Protein AF-A0A2T7PTC5-F1 (afdb_monomer)

Secondary structure (DSSP, 8-state):
-HHHHHHHHHHHHHHHTSS-HHHHHHHHHHHHHHHH-TT--HHHHHHHHHHHS--SSHHHHHHHHHHHHHHHHHHHHHHHHHHHHHHHHHHHHHHHHHS-HHHHHHHHHHHHHHHH-TT--HHHHHHHHHHHH--SSHHHHHHHHHHHHHHHHHHHHHHHS---HHHHHHHHHHHHHHTT------SS--SSSTTS-----HHHHHHHHHHHHHHH-TT--HHHHHHHHHHHH--SSHHHHHHHHHHHHHHHHHHHH-----S-------

Sequence (270 aa):
MKCLIVFAIICAVALAQREGGLERFIGEEVRAIIRANPSITLADCTAKCDAVFALDVPRDEEVTDRDCARECRIIHLTVAMKCLIVFAVVCVVALAQREGGLERFIGEEVRAIIRANPSITLADCTAKCDAVFALDVPRDEEITDRDCARECRILVFLLHTDVSPGTKLMLSAIFMSAKVLPATCRTCNLYTLNAAFSEVPKTRLVRDQVHALLQATPTLSVADCTAKCDAVFALDVPREEELTDQDCARECQRQIHGEPTGPPRASHGP

pLDDT: mean 72.04, std 18.35, range [30.45, 95.19]

Foldseek 3Di:
DVVVVVVVVVVVVVVVPPDDPPLVVLLVVLVVVCVVPVPADLVRSLVVSLVVVVDPDPVVSVVSSVSSSVSSVVVVVVVVVVVVVVVVVVVVVVVVVPPDPPLVVLLVVLVVVCVVPVPDDLVRSLVVSLVVPVDPDVVVSVVSSVSSSVSSLVVNCLSPDPQDPVVSVVVVVVVVVVVPDDDDDPPDDDDPPPPDDPDPDPLVVLLVQLVVVCVRPVPDDLVRQLVVSLSVVVDPDVVVSVVSSVSSSVNSCCVNVNDDPDDDDPDPDD

Organism: Pomacea canaliculata (NCBI:txid400727)

Mean predicted aligned error: 19.78 Å

Radius of gyration: 34.48 Å; Cα contacts (8 Å, |Δi|>4): 143; chains: 1; bounding box: 66×82×98 Å

Structure (mmCIF, N/CA/C/O backbone):
data_AF-A0A2T7PTC5-F1
#
_entry.id   AF-A0A2T7PTC5-F1
#
loop_
_atom_site.group_PDB
_atom_site.id
_atom_site.type_symbol
_atom_site.label_atom_id
_atom_site.label_alt_id
_atom_site.label_comp_id
_atom_site.label_asym_id
_atom_site.label_entity_id
_atom_site.label_seq_id
_atom_site.pdbx_PDB_ins_code
_atom_site.Cartn_x
_atom_site.Cartn_y
_atom_site.Cartn_z
_atom_site.occupancy
_atom_site.B_iso_or_equiv
_atom_site.auth_seq_id
_atom_site.auth_comp_id
_atom_site.auth_asym_id
_atom_site.auth_atom_id
_atom_site.pdbx_PDB_model_num
ATOM 1 N N . MET A 1 1 ? 16.544 45.825 -22.215 1.00 52.81 1 MET A N 1
ATOM 2 C CA . MET A 1 1 ? 15.813 44.534 -22.168 1.00 52.81 1 MET A CA 1
ATOM 3 C C . MET A 1 1 ? 15.687 43.850 -23.532 1.00 52.81 1 MET A C 1
ATOM 5 O O . MET A 1 1 ? 16.044 42.687 -23.616 1.00 52.81 1 MET A O 1
ATOM 9 N N . LYS A 1 2 ? 15.278 44.532 -24.615 1.00 49.25 2 LYS A N 1
ATOM 10 C CA . LYS A 1 2 ? 15.110 43.901 -25.946 1.00 49.25 2 LYS A CA 1
ATOM 11 C C . LYS A 1 2 ? 16.403 43.297 -26.535 1.00 49.25 2 LYS A C 1
ATOM 13 O O . LYS A 1 2 ? 16.354 42.213 -27.099 1.00 49.25 2 LYS A O 1
ATOM 18 N N . CYS A 1 3 ? 17.563 43.923 -26.316 1.00 59.88 3 CYS A N 1
ATOM 19 C CA . CYS A 1 3 ? 18.847 43.398 -26.806 1.00 59.88 3 CYS A CA 1
ATOM 20 C C . CYS A 1 3 ? 19.309 42.112 -26.093 1.00 59.88 3 CYS A C 1
ATOM 22 O O . CYS A 1 3 ? 19.969 41.286 -26.710 1.00 59.88 3 CYS A O 1
ATOM 24 N N . LEU A 1 4 ? 18.928 41.908 -24.824 1.00 61.62 4 LEU A N 1
ATOM 25 C CA . LEU A 1 4 ? 19.267 40.684 -24.081 1.00 61.62 4 LEU A CA 1
ATOM 26 C C . LEU A 1 4 ? 18.460 39.480 -24.573 1.00 61.62 4 LEU A C 1
ATOM 28 O O . LEU A 1 4 ? 18.987 38.377 -24.632 1.00 61.62 4 LEU A O 1
ATOM 32 N N . ILE A 1 5 ? 17.210 39.705 -24.985 1.00 66.94 5 ILE A N 1
ATOM 33 C CA . ILE A 1 5 ? 16.355 38.656 -25.552 1.00 66.94 5 ILE A CA 1
ATOM 34 C C . ILE A 1 5 ? 16.910 38.200 -26.906 1.00 66.94 5 ILE A C 1
ATOM 36 O O . ILE A 1 5 ? 17.016 37.005 -27.153 1.00 66.94 5 ILE A O 1
ATOM 40 N N . VAL A 1 6 ? 17.337 39.137 -27.757 1.00 76.00 6 VAL A N 1
ATOM 41 C CA . VAL A 1 6 ? 17.934 38.802 -29.060 1.00 76.00 6 VAL A CA 1
ATOM 42 C C . VAL A 1 6 ? 19.256 38.048 -28.888 1.00 76.00 6 VAL A C 1
ATOM 44 O O . VAL A 1 6 ? 19.474 37.050 -29.566 1.00 76.00 6 VAL A O 1
ATOM 47 N N . PHE A 1 7 ? 20.105 38.456 -27.939 1.00 72.31 7 PHE A N 1
ATOM 48 C CA . PHE A 1 7 ? 21.361 37.755 -27.661 1.00 72.31 7 PHE A CA 1
ATOM 49 C C . PHE A 1 7 ? 21.126 36.344 -27.097 1.00 72.31 7 PHE A C 1
ATOM 51 O O . PHE A 1 7 ? 21.764 35.398 -27.543 1.00 72.31 7 PHE A O 1
ATOM 58 N N . ALA A 1 8 ? 20.152 36.169 -26.196 1.00 65.38 8 ALA A N 1
ATOM 59 C CA . ALA A 1 8 ? 19.775 34.856 -25.671 1.00 65.38 8 ALA A CA 1
ATOM 60 C C . ALA A 1 8 ? 19.231 33.918 -26.764 1.00 65.38 8 ALA A C 1
ATOM 62 O O . ALA A 1 8 ? 19.570 32.737 -26.772 1.00 65.38 8 ALA A O 1
ATOM 63 N N . ILE A 1 9 ? 18.445 34.437 -27.715 1.00 71.12 9 ILE A N 1
ATOM 64 C CA . ILE A 1 9 ? 17.933 33.659 -28.854 1.00 71.12 9 ILE A CA 1
ATOM 65 C C . ILE A 1 9 ? 19.072 33.272 -29.80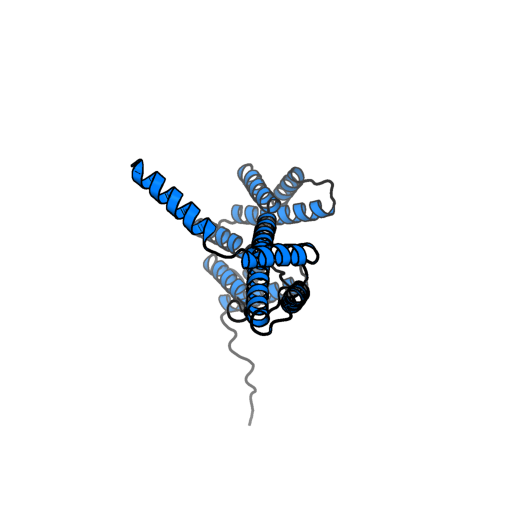5 1.00 71.12 9 ILE A C 1
ATOM 67 O O . ILE A 1 9 ? 19.149 32.119 -30.217 1.00 71.12 9 ILE A O 1
ATOM 71 N N . ILE A 1 10 ? 19.990 34.192 -30.118 1.00 71.25 10 ILE A N 1
ATOM 72 C CA . ILE A 1 10 ? 21.146 33.898 -30.980 1.00 71.25 10 ILE A CA 1
ATOM 73 C C . ILE A 1 10 ? 22.076 32.879 -30.310 1.00 71.25 10 ILE A C 1
ATOM 75 O O . ILE A 1 10 ? 22.518 31.945 -30.973 1.00 71.25 10 ILE A O 1
ATOM 79 N N . CYS A 1 11 ? 22.321 32.990 -29.001 1.00 63.16 11 CYS A N 1
ATOM 80 C CA . CYS A 1 11 ? 23.074 31.988 -28.248 1.00 63.16 11 CYS A CA 1
ATOM 81 C C . CYS A 1 11 ? 22.356 30.632 -28.214 1.00 63.16 11 CYS A C 1
ATOM 83 O O . CYS A 1 11 ? 23.011 29.614 -28.405 1.00 63.16 11 CYS A O 1
ATOM 85 N N . ALA A 1 12 ? 21.032 30.594 -28.038 1.00 59.75 12 ALA A N 1
ATOM 86 C CA . ALA A 1 12 ? 20.261 29.349 -28.058 1.00 59.75 12 ALA A CA 1
ATOM 87 C C . ALA A 1 12 ? 20.287 28.668 -29.438 1.00 59.75 12 ALA A C 1
ATOM 89 O O . ALA A 1 12 ? 20.457 27.455 -29.517 1.00 59.75 12 ALA A O 1
ATOM 90 N N . VAL A 1 13 ? 20.181 29.438 -30.526 1.00 58.31 13 VAL A N 1
ATOM 91 C CA . VAL A 1 13 ? 20.258 28.915 -31.901 1.00 58.31 13 VAL A CA 1
ATOM 92 C C . VAL A 1 13 ? 21.685 28.480 -32.250 1.00 58.31 13 VAL A C 1
ATOM 94 O O . VAL A 1 13 ? 21.866 27.418 -32.835 1.00 58.31 13 VAL A O 1
ATOM 97 N N . ALA A 1 14 ? 22.707 29.236 -31.843 1.00 57.69 14 ALA A N 1
ATOM 98 C CA . ALA A 1 14 ? 24.107 28.866 -32.057 1.00 57.69 14 ALA A CA 1
ATOM 99 C C . ALA A 1 14 ? 24.520 27.625 -31.245 1.00 57.69 14 ALA A C 1
ATOM 101 O O . ALA A 1 14 ? 25.296 26.811 -31.739 1.00 57.69 14 ALA A O 1
ATOM 102 N N . LEU A 1 15 ? 23.977 27.444 -30.035 1.00 53.66 15 LEU A N 1
ATOM 103 C CA . LEU A 1 15 ? 24.161 26.228 -29.236 1.00 53.66 15 LEU A CA 1
ATOM 104 C C . LEU A 1 15 ? 23.387 25.037 -29.821 1.00 53.66 15 LEU A C 1
ATOM 106 O O . LEU A 1 15 ? 23.897 23.924 -29.803 1.00 53.66 15 LEU A O 1
ATOM 110 N N . ALA A 1 16 ? 22.211 25.264 -30.415 1.00 55.41 16 ALA A N 1
ATOM 111 C CA . ALA A 1 16 ? 21.440 24.217 -31.088 1.00 55.41 16 ALA A CA 1
ATOM 112 C C . ALA A 1 16 ? 22.056 23.743 -32.421 1.00 55.41 16 ALA A C 1
ATOM 114 O O . ALA A 1 16 ? 21.691 22.674 -32.903 1.00 55.41 16 ALA A O 1
ATOM 115 N N . GLN A 1 17 ? 22.964 24.519 -33.029 1.00 54.72 17 GLN A N 1
ATOM 116 C CA . GLN A 1 17 ? 23.610 24.173 -34.304 1.00 54.72 17 GLN A CA 1
ATOM 117 C C . GLN A 1 17 ? 25.041 23.634 -34.172 1.00 54.72 17 GLN A C 1
ATOM 119 O O . GLN A 1 17 ? 25.614 23.230 -35.183 1.00 54.72 17 GLN A O 1
ATOM 124 N N . ARG A 1 18 ? 25.643 23.634 -32.972 1.00 51.22 18 ARG A N 1
ATOM 125 C CA . ARG A 1 18 ? 27.080 23.344 -32.825 1.00 51.22 18 ARG A CA 1
ATOM 126 C C . ARG A 1 18 ? 27.441 21.901 -32.457 1.00 51.22 18 ARG A C 1
ATOM 128 O O . ARG A 1 18 ? 28.607 21.559 -32.608 1.00 51.22 18 ARG A O 1
ATOM 135 N N . GLU A 1 19 ? 26.517 21.033 -32.054 1.00 50.41 19 GLU A N 1
ATOM 136 C CA . GLU A 1 19 ? 26.895 19.677 -31.621 1.00 50.41 19 GLU A CA 1
ATOM 137 C C . GLU A 1 19 ? 25.954 18.585 -32.155 1.00 50.41 19 GLU A C 1
ATOM 139 O O . GLU A 1 19 ? 24.734 18.669 -32.032 1.00 50.41 19 GLU A O 1
ATOM 144 N N . GLY A 1 20 ? 26.558 17.549 -32.751 1.00 56.44 20 GLY A N 1
ATOM 145 C CA . GLY A 1 20 ? 26.046 16.182 -32.649 1.00 56.44 20 GLY A CA 1
ATOM 146 C C . GLY A 1 20 ? 24.987 15.732 -33.654 1.00 56.44 20 GLY A C 1
ATOM 147 O O . GLY A 1 20 ? 23.992 15.141 -33.247 1.00 56.44 20 GLY A O 1
ATOM 148 N N . GLY A 1 21 ? 25.194 15.924 -34.964 1.00 66.88 21 GLY A N 1
ATOM 149 C CA . GLY A 1 21 ? 24.367 15.228 -35.963 1.00 66.88 21 GLY A CA 1
ATOM 150 C C . GLY A 1 21 ? 24.362 13.714 -35.714 1.00 66.88 21 GLY A C 1
ATOM 151 O O . GLY A 1 21 ? 23.303 13.118 -35.551 1.00 66.88 21 GLY A O 1
ATOM 152 N N . LEU A 1 22 ? 25.553 13.123 -35.575 1.00 71.38 22 LEU A N 1
ATOM 153 C CA . LEU A 1 22 ? 25.727 11.687 -35.347 1.00 71.38 22 LEU A CA 1
ATOM 154 C C . LEU A 1 22 ? 25.220 11.229 -33.969 1.00 71.38 22 LEU A C 1
ATOM 156 O O . LEU A 1 22 ? 24.450 10.277 -33.908 1.00 71.38 22 LEU A O 1
ATOM 160 N N . GLU A 1 23 ? 25.558 11.937 -32.886 1.00 74.69 23 GLU A N 1
ATOM 161 C CA . GLU A 1 23 ? 25.088 11.603 -31.527 1.00 74.69 23 GLU A CA 1
ATOM 162 C C . GLU A 1 23 ? 23.555 11.564 -31.439 1.00 74.69 23 GLU A C 1
ATOM 164 O O . GLU A 1 23 ? 22.972 10.696 -30.788 1.00 74.69 23 GLU A O 1
ATOM 169 N N . ARG A 1 24 ? 22.871 12.478 -32.139 1.00 79.69 24 ARG A N 1
ATOM 170 C CA . ARG A 1 24 ? 21.410 12.503 -32.163 1.00 79.69 24 ARG A CA 1
ATOM 171 C C . ARG A 1 24 ? 20.820 11.318 -32.932 1.00 79.69 24 ARG A C 1
ATOM 173 O O . ARG A 1 24 ? 19.815 10.772 -32.475 1.00 79.69 24 ARG A O 1
ATOM 180 N N . PHE A 1 25 ? 21.433 10.910 -34.045 1.00 82.94 25 PHE A N 1
ATOM 181 C CA . PHE A 1 25 ? 21.022 9.709 -34.783 1.00 82.94 25 PHE A CA 1
ATOM 182 C C . PHE A 1 25 ? 21.245 8.438 -33.957 1.00 82.94 25 PHE A C 1
ATOM 184 O O . PHE A 1 25 ? 20.330 7.623 -33.858 1.00 82.94 25 PHE A O 1
ATOM 191 N N . ILE A 1 26 ? 22.395 8.318 -33.282 1.00 84.94 26 ILE A N 1
ATOM 192 C CA . ILE A 1 26 ? 22.682 7.212 -32.355 1.00 84.94 26 ILE A CA 1
ATOM 193 C C . ILE A 1 26 ? 21.626 7.176 -31.244 1.00 84.94 26 ILE A C 1
ATOM 195 O O . ILE A 1 26 ? 21.006 6.143 -31.001 1.00 84.94 26 ILE A O 1
ATOM 199 N N . GLY A 1 27 ? 21.330 8.315 -30.613 1.00 84.00 27 GLY A N 1
ATOM 200 C CA . GLY A 1 27 ? 20.316 8.389 -29.562 1.00 84.00 27 GLY A CA 1
ATOM 201 C C . GLY A 1 27 ? 18.891 8.065 -30.040 1.00 84.00 27 GLY A C 1
ATOM 202 O O . GLY A 1 27 ? 18.096 7.509 -29.281 1.00 84.00 27 GLY A O 1
ATOM 203 N N . GLU A 1 28 ? 18.516 8.413 -31.275 1.00 86.00 28 GLU A N 1
ATOM 204 C CA . GLU A 1 28 ? 17.217 8.039 -31.858 1.00 86.00 28 GLU A CA 1
ATOM 205 C C . GLU A 1 28 ? 17.132 6.533 -32.147 1.00 86.00 28 GLU A C 1
ATOM 207 O O . GLU A 1 28 ? 16.119 5.914 -31.800 1.00 86.00 28 GLU A O 1
ATOM 212 N N . GLU A 1 29 ? 18.207 5.934 -32.656 1.00 88.94 29 GLU A N 1
ATOM 213 C CA . GLU A 1 29 ? 18.276 4.500 -32.943 1.00 88.94 29 GLU A CA 1
ATOM 214 C C . GLU A 1 29 ? 18.287 3.654 -31.664 1.00 88.94 29 GLU A C 1
ATOM 216 O O . GLU A 1 29 ? 17.484 2.731 -31.515 1.00 88.94 29 GLU A O 1
ATOM 221 N N . VAL A 1 30 ? 19.093 4.025 -30.664 1.00 88.88 30 VAL A N 1
ATOM 222 C CA . VAL A 1 30 ? 19.099 3.355 -29.352 1.00 88.88 30 VAL A CA 1
ATOM 223 C C . VAL A 1 30 ? 17.708 3.404 -28.710 1.00 88.88 30 VAL A C 1
ATOM 225 O O . VAL A 1 30 ? 17.234 2.412 -28.148 1.00 88.88 30 VAL A O 1
ATOM 228 N N . ARG A 1 31 ? 16.988 4.529 -28.831 1.00 87.25 31 ARG A N 1
ATOM 229 C CA . ARG A 1 31 ? 15.594 4.611 -28.362 1.00 87.25 31 ARG A CA 1
ATOM 230 C C . ARG A 1 31 ? 14.670 3.671 -29.131 1.00 87.25 31 ARG A C 1
ATOM 232 O O . ARG A 1 31 ? 13.760 3.122 -28.512 1.00 87.25 31 ARG A O 1
ATOM 239 N N . ALA A 1 32 ? 14.855 3.494 -30.437 1.00 88.88 32 ALA A N 1
ATOM 240 C CA . ALA A 1 32 ? 14.073 2.547 -31.228 1.00 88.88 32 ALA A CA 1
ATOM 241 C C . ALA A 1 32 ? 14.350 1.094 -30.802 1.00 88.88 32 ALA A C 1
ATOM 243 O O . ALA A 1 32 ? 13.399 0.350 -30.551 1.00 88.88 32 ALA A O 1
ATOM 244 N N . ILE A 1 33 ? 15.622 0.729 -30.603 1.00 87.94 33 ILE A N 1
ATOM 245 C CA . ILE A 1 33 ? 16.052 -0.593 -30.118 1.00 87.94 33 ILE A CA 1
ATOM 246 C C . ILE A 1 33 ? 15.411 -0.915 -28.761 1.00 87.94 33 ILE A C 1
ATOM 248 O O . ILE A 1 33 ? 14.813 -1.981 -28.591 1.00 87.94 33 ILE A O 1
ATOM 252 N N . ILE A 1 34 ? 15.475 0.020 -27.808 1.00 86.56 34 ILE A N 1
ATOM 253 C CA . ILE A 1 34 ? 14.910 -0.169 -26.463 1.00 86.56 34 ILE A CA 1
ATOM 254 C C . ILE A 1 34 ? 13.376 -0.201 -26.500 1.00 86.56 34 ILE A C 1
ATOM 256 O O . ILE A 1 34 ? 12.764 -0.979 -25.773 1.00 86.56 34 ILE A O 1
ATOM 260 N N . ARG A 1 35 ? 12.722 0.598 -27.357 1.00 85.62 35 ARG A N 1
ATOM 261 C CA . ARG A 1 35 ? 11.258 0.521 -27.533 1.00 85.62 35 ARG A CA 1
ATOM 262 C C . ARG A 1 35 ? 10.817 -0.818 -28.111 1.00 85.62 35 ARG A C 1
ATOM 264 O O . ARG A 1 35 ? 9.773 -1.319 -27.709 1.00 85.62 35 ARG A O 1
ATOM 271 N N . ALA A 1 36 ? 11.588 -1.377 -29.041 1.00 91.75 36 ALA A N 1
ATOM 272 C CA . ALA A 1 36 ? 11.300 -2.680 -29.623 1.00 91.75 36 ALA A CA 1
ATOM 273 C C . ALA A 1 36 ? 11.500 -3.817 -28.607 1.00 91.75 36 ALA A C 1
ATOM 275 O O . ALA A 1 36 ? 10.745 -4.783 -28.627 1.00 91.75 36 ALA A O 1
ATOM 276 N N . ASN A 1 37 ? 12.486 -3.692 -27.709 1.00 89.56 37 ASN A N 1
ATOM 277 C CA . ASN A 1 37 ? 12.807 -4.697 -26.694 1.00 89.56 37 ASN A CA 1
ATOM 278 C C . ASN A 1 37 ? 13.097 -4.039 -25.330 1.00 89.56 37 ASN A C 1
ATOM 280 O O . ASN A 1 37 ? 14.261 -3.846 -24.979 1.00 89.56 37 ASN A O 1
ATOM 284 N N . PRO A 1 38 ? 12.074 -3.722 -24.517 1.00 85.56 38 PRO A N 1
ATOM 285 C CA . PRO A 1 38 ? 12.266 -3.003 -23.252 1.00 85.56 38 PRO A CA 1
ATOM 286 C C . PRO A 1 38 ? 13.025 -3.807 -22.185 1.00 85.56 38 PRO A C 1
ATOM 288 O O . PRO A 1 38 ? 13.517 -3.231 -21.218 1.00 85.56 38 PRO A O 1
ATOM 291 N N . SER A 1 39 ? 13.128 -5.128 -22.354 1.00 86.44 39 SER A N 1
ATOM 292 C CA . SER A 1 39 ? 13.886 -6.037 -21.488 1.00 86.44 39 SER A CA 1
ATOM 293 C C . SER A 1 39 ? 15.308 -6.322 -21.985 1.00 86.44 39 SER A C 1
ATOM 295 O O . SER A 1 39 ? 15.952 -7.232 -21.463 1.00 86.44 39 SER A O 1
ATOM 297 N N . ILE A 1 40 ? 15.784 -5.616 -23.017 1.00 91.50 40 ILE A N 1
ATOM 298 C CA . ILE A 1 40 ? 17.140 -5.790 -23.543 1.00 91.50 40 ILE A CA 1
ATOM 299 C C . ILE A 1 40 ? 18.177 -5.498 -22.454 1.00 91.50 40 ILE A C 1
ATOM 301 O O . ILE A 1 40 ? 17.970 -4.614 -21.628 1.00 91.50 40 ILE A O 1
ATOM 305 N N . THR A 1 41 ? 19.278 -6.245 -22.405 1.00 91.69 41 THR A N 1
ATOM 306 C CA . THR A 1 41 ? 20.359 -5.930 -21.464 1.00 91.69 41 THR A CA 1
ATOM 307 C C . THR A 1 41 ? 21.219 -4.786 -22.000 1.00 91.69 41 THR A C 1
ATOM 309 O O . THR A 1 41 ? 21.215 -4.506 -23.197 1.00 91.69 41 THR A O 1
ATOM 312 N N . LEU A 1 42 ? 22.008 -4.140 -21.134 1.00 88.75 42 LEU A N 1
ATOM 313 C CA . LEU A 1 42 ? 22.949 -3.103 -21.572 1.00 88.75 42 LEU A CA 1
ATOM 314 C C . LEU A 1 42 ? 23.922 -3.638 -22.636 1.00 88.75 42 LEU A C 1
ATOM 316 O O . LEU A 1 42 ? 24.170 -2.954 -23.620 1.00 88.75 42 LEU A O 1
ATOM 320 N N . ALA A 1 43 ? 24.426 -4.863 -22.459 1.00 88.88 43 ALA A N 1
ATOM 321 C CA . ALA A 1 43 ? 25.348 -5.489 -23.403 1.00 88.88 43 ALA A CA 1
ATOM 322 C C . ALA A 1 43 ? 24.678 -5.766 -24.758 1.00 88.88 43 ALA A C 1
ATOM 324 O O . ALA A 1 43 ? 25.246 -5.448 -25.798 1.00 88.88 43 ALA A O 1
ATOM 325 N N . ASP A 1 44 ? 23.447 -6.284 -24.747 1.00 92.06 44 ASP A N 1
ATOM 326 C CA . ASP A 1 44 ? 22.691 -6.545 -25.976 1.00 92.06 44 ASP A CA 1
ATOM 327 C C . ASP A 1 44 ? 22.274 -5.243 -26.682 1.00 92.06 44 ASP A C 1
ATOM 329 O O . ASP A 1 44 ? 22.210 -5.197 -27.910 1.00 92.06 44 ASP A O 1
ATOM 333 N N . CYS A 1 45 ? 21.988 -4.181 -25.918 1.00 91.00 45 CYS A N 1
ATOM 334 C CA . CYS A 1 45 ? 21.687 -2.848 -26.441 1.00 91.00 45 CYS A CA 1
ATOM 335 C C . CYS A 1 45 ? 22.892 -2.274 -27.183 1.00 91.00 45 CYS A C 1
ATOM 337 O O . CYS A 1 45 ? 22.748 -1.867 -28.335 1.00 91.00 45 CYS A O 1
ATOM 339 N N . THR A 1 46 ? 24.074 -2.307 -26.556 1.00 90.19 46 THR A N 1
ATOM 340 C CA . THR A 1 46 ? 25.322 -1.863 -27.184 1.00 90.19 46 THR A CA 1
ATOM 341 C C . THR A 1 46 ? 25.621 -2.695 -28.427 1.00 90.19 46 THR A C 1
ATOM 343 O O . THR A 1 46 ? 25.746 -2.125 -29.499 1.00 90.19 46 THR A O 1
ATOM 346 N N . ALA A 1 47 ? 25.581 -4.029 -28.338 1.00 90.31 47 ALA A N 1
ATOM 347 C CA . ALA A 1 47 ? 25.866 -4.901 -29.480 1.00 90.31 47 ALA A CA 1
ATOM 348 C C . ALA A 1 47 ? 24.926 -4.666 -30.678 1.00 90.31 47 ALA A C 1
ATOM 350 O O . ALA A 1 47 ? 25.343 -4.764 -31.831 1.00 90.31 47 ALA A O 1
ATOM 351 N N . LYS A 1 48 ? 23.645 -4.354 -30.431 1.00 91.69 48 LYS A N 1
ATOM 352 C CA . LYS A 1 48 ? 22.707 -3.985 -31.504 1.00 91.69 48 LYS A CA 1
ATOM 353 C C . LYS A 1 48 ? 22.980 -2.595 -32.069 1.00 91.69 48 LYS A C 1
ATOM 355 O O . LYS A 1 48 ? 22.809 -2.418 -33.267 1.00 91.69 48 LYS A O 1
ATOM 360 N N . CYS A 1 49 ? 23.359 -1.634 -31.230 1.00 90.00 49 CYS A N 1
ATOM 361 C CA . CYS A 1 49 ? 23.730 -0.291 -31.669 1.00 90.00 49 CYS A CA 1
ATOM 362 C C . CYS A 1 49 ? 24.988 -0.339 -32.549 1.00 90.00 49 CYS A C 1
ATOM 364 O O . CYS A 1 49 ? 24.949 0.148 -33.677 1.00 90.00 49 CYS A O 1
ATOM 366 N N . ASP A 1 50 ? 26.032 -1.041 -32.100 1.00 88.00 50 ASP A N 1
ATOM 367 C CA . ASP A 1 50 ? 27.279 -1.242 -32.850 1.00 88.00 50 ASP A CA 1
ATOM 368 C C . ASP A 1 50 ? 27.005 -1.919 -34.201 1.00 88.00 50 ASP A C 1
ATOM 370 O O . ASP A 1 50 ? 27.516 -1.496 -35.232 1.00 88.00 50 ASP A O 1
ATOM 374 N N . ALA A 1 51 ? 26.116 -2.920 -34.238 1.00 88.44 51 ALA A N 1
ATOM 375 C CA . ALA A 1 51 ? 25.746 -3.595 -35.484 1.00 88.44 51 ALA A CA 1
ATOM 376 C C . ALA A 1 51 ? 25.039 -2.679 -36.504 1.00 88.44 51 ALA A C 1
ATOM 378 O O . ALA A 1 51 ? 25.131 -2.930 -37.705 1.00 88.44 51 ALA A O 1
ATOM 379 N N . VAL A 1 52 ? 24.322 -1.642 -36.053 1.00 86.69 52 VAL A N 1
ATOM 380 C CA . VAL A 1 52 ? 23.652 -0.671 -36.942 1.00 86.69 52 VAL A CA 1
ATOM 381 C C . VAL A 1 52 ? 24.643 0.356 -37.492 1.00 86.69 52 VAL A C 1
ATOM 383 O O . VAL A 1 52 ? 24.487 0.804 -38.628 1.00 86.69 52 VAL A O 1
ATOM 386 N N . PHE A 1 53 ?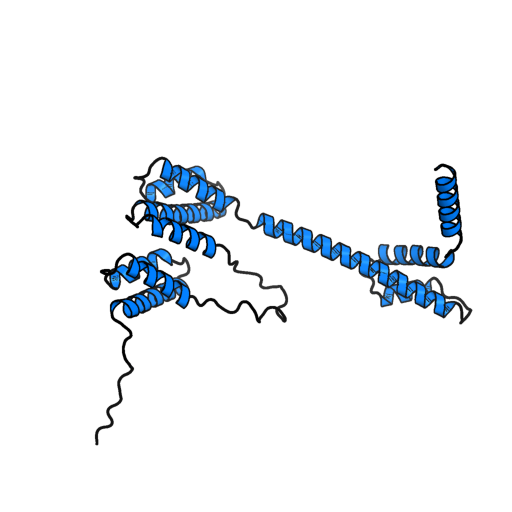 25.673 0.697 -36.718 1.00 83.56 53 PHE A N 1
ATOM 387 C CA . PHE A 1 53 ? 26.669 1.708 -37.070 1.00 83.56 53 PHE A CA 1
ATOM 388 C C . PHE A 1 53 ? 28.068 1.126 -37.314 1.00 83.56 53 PHE A C 1
ATOM 390 O O . PHE A 1 53 ? 29.058 1.824 -37.122 1.00 83.56 53 PHE A O 1
ATOM 397 N N . ALA A 1 54 ? 28.173 -0.126 -37.764 1.00 79.19 54 ALA A N 1
ATOM 398 C CA . ALA A 1 54 ? 29.457 -0.730 -38.104 1.00 79.19 54 ALA A CA 1
ATOM 399 C C . ALA A 1 54 ? 30.132 0.071 -39.238 1.00 79.19 54 ALA A C 1
ATOM 401 O O . ALA A 1 54 ? 29.688 0.037 -40.389 1.00 79.19 54 ALA A O 1
ATOM 402 N N . LEU A 1 55 ? 31.177 0.832 -38.901 1.00 76.38 55 LEU A N 1
ATOM 403 C CA . LEU A 1 55 ? 31.960 1.633 -39.842 1.00 76.38 55 LEU A CA 1
ATOM 404 C C . LEU A 1 55 ? 33.256 0.894 -40.200 1.00 76.38 55 LEU A C 1
ATOM 406 O O . LEU A 1 55 ? 33.962 0.419 -39.320 1.00 76.38 55 LEU A O 1
ATOM 410 N N . ASP A 1 56 ? 33.633 0.884 -41.482 1.00 68.69 56 ASP A N 1
ATOM 411 C CA . ASP A 1 56 ? 34.866 0.232 -41.971 1.00 68.69 56 ASP A CA 1
ATOM 412 C C . ASP A 1 56 ? 36.172 0.965 -41.564 1.00 68.69 56 ASP A C 1
ATOM 414 O O . ASP A 1 56 ? 37.270 0.584 -41.982 1.00 68.69 56 ASP A O 1
ATOM 418 N N . VAL A 1 57 ? 36.082 2.048 -40.778 1.00 72.38 57 VAL A N 1
ATOM 419 C CA . VAL A 1 57 ? 37.223 2.875 -40.356 1.00 72.38 57 VAL A CA 1
ATOM 420 C C . VAL A 1 57 ? 37.491 2.670 -38.855 1.00 72.38 57 VAL A C 1
ATOM 422 O O . VAL A 1 57 ? 36.697 3.135 -38.036 1.00 72.38 57 VAL A O 1
ATOM 425 N N . PRO A 1 58 ? 38.649 2.098 -38.457 1.00 70.56 58 PRO A N 1
ATOM 426 C CA . PRO A 1 58 ? 38.921 1.699 -37.065 1.00 70.56 58 PRO A CA 1
ATOM 427 C C . PRO A 1 58 ? 38.848 2.824 -36.023 1.00 70.56 58 PRO A C 1
ATOM 429 O O . PRO A 1 58 ? 38.731 2.574 -34.830 1.00 70.56 58 PRO A O 1
ATOM 432 N N . ARG A 1 59 ? 38.998 4.084 -36.450 1.00 67.62 59 ARG A N 1
ATOM 433 C CA . ARG A 1 59 ? 39.023 5.242 -35.545 1.00 67.62 59 ARG A CA 1
ATOM 434 C C . ARG A 1 59 ? 37.629 5.780 -35.220 1.00 67.62 59 ARG A C 1
ATOM 436 O O . ARG A 1 59 ? 37.466 6.403 -34.175 1.00 67.62 59 ARG A O 1
ATOM 443 N N . ASP A 1 60 ? 36.664 5.542 -36.101 1.00 71.50 60 ASP A N 1
ATOM 444 C CA . ASP A 1 60 ? 35.288 6.022 -35.952 1.00 71.50 60 ASP A CA 1
ATOM 445 C C . ASP A 1 60 ? 34.408 4.976 -35.237 1.00 71.50 60 ASP A C 1
ATOM 447 O O . ASP A 1 60 ? 33.413 5.327 -34.602 1.00 71.50 60 ASP A O 1
ATOM 451 N N . GLU A 1 61 ? 34.834 3.709 -35.250 1.00 79.06 61 GLU A N 1
ATOM 452 C CA . GLU A 1 61 ? 34.262 2.597 -34.477 1.00 79.06 61 GLU A CA 1
ATOM 453 C C . GLU A 1 61 ? 34.372 2.850 -32.960 1.00 79.06 61 GLU A C 1
ATOM 455 O O . GLU A 1 61 ? 33.364 2.875 -32.263 1.00 79.06 61 GLU A O 1
ATOM 460 N N . GLU A 1 62 ? 35.559 3.212 -32.448 1.00 82.06 62 GLU A N 1
ATOM 461 C CA . GLU A 1 62 ? 35.761 3.439 -31.003 1.00 82.06 62 GLU A CA 1
ATOM 462 C C . GLU A 1 62 ? 34.920 4.609 -30.445 1.00 82.06 62 GLU A C 1
ATOM 464 O O . GLU A 1 62 ? 34.530 4.623 -29.271 1.00 82.06 62 GLU A O 1
ATOM 469 N N . VAL A 1 63 ? 34.656 5.624 -31.274 1.00 83.38 63 VAL A N 1
ATOM 470 C CA . VAL A 1 63 ? 33.783 6.749 -30.905 1.00 83.38 63 VAL A CA 1
ATOM 471 C C . VAL A 1 63 ? 32.331 6.280 -30.845 1.00 83.38 63 VAL A C 1
ATOM 473 O O . VAL A 1 63 ? 31.642 6.551 -29.861 1.00 83.38 63 VAL A O 1
ATOM 476 N N . THR A 1 64 ? 31.898 5.522 -31.852 1.00 82.06 64 THR A N 1
ATOM 477 C CA . THR A 1 64 ? 30.527 5.016 -31.963 1.00 82.06 64 THR A CA 1
ATOM 478 C C . THR A 1 64 ? 30.189 4.043 -30.832 1.00 82.06 64 THR A C 1
ATOM 480 O O . THR A 1 64 ? 29.165 4.228 -30.175 1.00 82.06 64 THR A O 1
ATOM 483 N N . ASP A 1 65 ? 31.085 3.112 -30.497 1.00 83.50 65 ASP A N 1
ATOM 484 C CA . ASP A 1 65 ? 30.915 2.167 -29.383 1.00 83.50 65 ASP A CA 1
ATOM 485 C C . ASP A 1 65 ? 30.736 2.899 -28.044 1.00 83.50 65 ASP A C 1
ATOM 487 O O . ASP A 1 65 ? 29.890 2.564 -27.203 1.00 83.50 65 ASP A O 1
ATOM 491 N N . ARG A 1 66 ? 31.539 3.950 -27.825 1.00 87.62 66 ARG A N 1
ATOM 492 C CA . ARG A 1 66 ? 31.495 4.758 -26.601 1.00 87.62 66 ARG A CA 1
ATOM 493 C C . ARG A 1 66 ? 30.178 5.521 -26.482 1.00 87.62 66 ARG A C 1
ATOM 495 O O . ARG A 1 66 ? 29.639 5.624 -25.374 1.00 87.62 66 ARG A O 1
ATOM 502 N N . ASP A 1 67 ? 29.673 6.045 -27.591 1.00 87.75 67 ASP A N 1
ATOM 503 C CA . ASP A 1 67 ? 28.434 6.816 -27.626 1.00 87.75 67 ASP A CA 1
ATOM 504 C C . ASP A 1 67 ? 27.204 5.900 -27.525 1.00 87.75 67 ASP A C 1
ATOM 506 O O . ASP A 1 67 ? 26.320 6.161 -26.704 1.00 87.75 67 ASP A O 1
ATOM 510 N N . CYS A 1 68 ? 27.204 4.755 -28.215 1.00 88.12 68 CYS A N 1
ATOM 511 C CA . CYS A 1 68 ? 26.213 3.686 -28.059 1.00 88.12 68 CYS A CA 1
ATOM 512 C C . CYS A 1 68 ? 26.121 3.210 -26.598 1.00 88.12 68 CYS A C 1
ATOM 514 O O . CYS A 1 68 ? 25.037 3.181 -26.004 1.00 88.12 68 CYS A O 1
ATOM 516 N N . ALA A 1 69 ? 27.257 2.904 -25.961 1.00 89.06 69 ALA A N 1
ATOM 517 C CA . ALA A 1 69 ? 27.290 2.473 -24.563 1.00 89.06 69 ALA A CA 1
ATOM 518 C C . ALA A 1 69 ? 26.797 3.559 -23.591 1.00 89.06 69 ALA A C 1
ATOM 520 O O . ALA A 1 69 ? 26.132 3.249 -22.592 1.00 89.06 69 ALA A O 1
ATOM 521 N N . ARG A 1 70 ? 27.106 4.833 -23.865 1.00 90.12 70 ARG A N 1
ATOM 522 C CA . ARG A 1 70 ? 26.638 5.968 -23.062 1.00 90.12 70 ARG A CA 1
ATOM 523 C C . ARG A 1 70 ? 25.123 6.116 -23.154 1.00 90.12 70 ARG A C 1
ATOM 525 O O . ARG A 1 70 ? 24.466 6.160 -22.112 1.00 90.12 70 ARG A O 1
ATOM 532 N N . GLU A 1 71 ? 24.571 6.152 -24.362 1.00 89.00 71 GLU A N 1
ATOM 533 C CA . GLU A 1 71 ? 23.135 6.338 -24.588 1.00 89.00 71 GLU A CA 1
ATOM 534 C C . GLU A 1 71 ? 22.317 5.160 -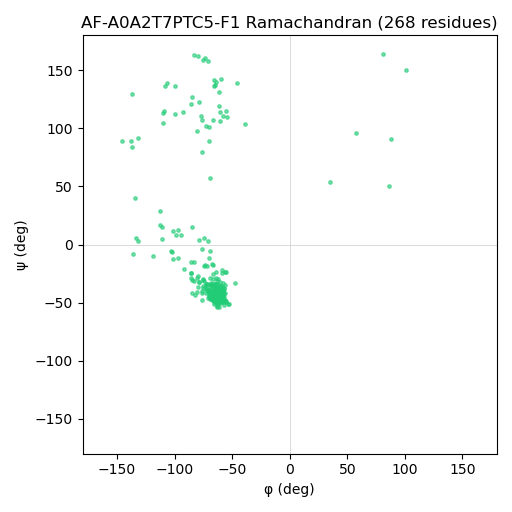24.043 1.00 89.00 71 GLU A C 1
ATOM 536 O O . GLU A 1 71 ? 21.349 5.375 -23.303 1.00 89.00 71 GLU A O 1
ATOM 541 N N . CYS A 1 72 ? 22.750 3.913 -24.285 1.00 88.88 72 CYS A N 1
ATOM 542 C CA . CYS A 1 72 ? 22.106 2.734 -23.698 1.00 88.88 72 CYS A CA 1
ATOM 543 C C . CYS A 1 72 ? 22.094 2.825 -22.161 1.00 88.88 72 CYS A C 1
ATOM 545 O O . CYS A 1 72 ? 21.063 2.575 -21.530 1.00 88.88 72 CYS A O 1
ATOM 547 N N . ARG A 1 73 ? 23.199 3.250 -21.530 1.00 90.56 73 ARG A N 1
ATOM 548 C CA . ARG A 1 73 ? 23.273 3.401 -20.067 1.00 90.56 73 ARG A CA 1
ATOM 549 C C . ARG A 1 73 ? 22.335 4.492 -19.544 1.00 90.56 73 ARG A C 1
ATOM 551 O O . ARG A 1 73 ? 21.643 4.261 -18.552 1.00 90.56 73 ARG A O 1
ATOM 558 N N . ILE A 1 74 ? 22.291 5.660 -20.189 1.00 87.31 74 ILE A N 1
ATOM 559 C CA . ILE A 1 74 ? 21.415 6.779 -19.794 1.00 87.31 74 ILE A CA 1
ATOM 560 C C . ILE A 1 74 ? 19.945 6.356 -19.853 1.00 87.31 74 ILE A C 1
ATOM 562 O O . ILE A 1 74 ? 19.180 6.609 -18.914 1.00 87.31 74 ILE A O 1
ATOM 566 N N . ILE A 1 75 ? 19.542 5.678 -20.929 1.00 81.50 75 ILE A N 1
ATOM 567 C CA . ILE A 1 75 ? 18.153 5.249 -21.098 1.00 81.50 75 ILE A CA 1
ATOM 568 C C . ILE A 1 75 ? 17.806 4.146 -20.090 1.00 81.50 75 ILE A C 1
ATOM 570 O O . ILE A 1 75 ? 16.763 4.247 -19.441 1.00 81.50 75 ILE A O 1
ATOM 574 N N . HIS A 1 76 ? 18.690 3.167 -19.858 1.00 80.62 76 HIS A N 1
ATOM 575 C CA . HIS A 1 76 ? 18.495 2.144 -18.823 1.00 80.62 76 HIS A CA 1
ATOM 576 C C . HIS A 1 76 ? 18.317 2.742 -17.422 1.00 80.62 76 HIS A C 1
ATOM 578 O O . HIS A 1 76 ? 17.389 2.359 -16.707 1.00 80.62 76 HIS A O 1
ATOM 584 N N . LEU A 1 77 ? 19.150 3.715 -17.039 1.00 80.88 77 LEU A N 1
ATOM 585 C CA . LEU A 1 77 ? 19.027 4.417 -15.756 1.00 80.88 77 LEU A CA 1
ATOM 586 C C . LEU A 1 77 ? 17.707 5.190 -15.652 1.00 80.88 77 LEU A C 1
ATOM 588 O O . LEU A 1 77 ? 17.049 5.170 -14.611 1.00 80.88 77 LEU A O 1
ATOM 592 N N . THR A 1 78 ? 17.283 5.830 -16.743 1.00 79.62 78 THR A N 1
ATOM 593 C CA . THR A 1 78 ? 16.027 6.590 -16.789 1.00 79.62 78 THR A CA 1
ATOM 594 C C . THR A 1 78 ? 14.809 5.678 -16.641 1.00 79.62 78 THR A C 1
ATOM 596 O O . THR A 1 78 ? 13.861 6.021 -15.931 1.00 79.62 78 THR A O 1
ATOM 599 N N . VAL A 1 79 ? 14.822 4.509 -17.290 1.00 77.88 79 VAL A N 1
ATOM 600 C CA . VAL A 1 79 ? 13.758 3.502 -17.163 1.00 77.88 79 VAL A CA 1
ATOM 601 C C . VAL A 1 79 ? 13.735 2.934 -15.745 1.00 77.88 79 VAL A C 1
ATOM 603 O O . VAL A 1 79 ? 12.678 2.935 -15.118 1.00 77.88 79 VAL A O 1
ATOM 606 N N . ALA A 1 80 ? 14.893 2.548 -15.199 1.00 75.31 80 ALA A N 1
ATOM 607 C CA . ALA A 1 80 ? 15.000 2.030 -13.836 1.00 75.31 80 ALA A CA 1
ATOM 608 C C . ALA A 1 80 ? 14.457 3.024 -12.795 1.00 75.31 80 ALA A C 1
ATOM 610 O O . ALA A 1 80 ? 13.655 2.649 -11.942 1.00 75.31 80 ALA A O 1
ATOM 611 N N . MET A 1 81 ? 14.812 4.309 -12.904 1.00 79.06 81 MET A N 1
ATOM 612 C CA . MET A 1 81 ? 14.315 5.351 -12.000 1.00 79.06 81 MET A CA 1
ATOM 613 C C . MET A 1 81 ? 12.790 5.509 -12.079 1.00 79.06 81 MET A C 1
ATOM 615 O O . MET A 1 81 ? 12.125 5.596 -11.048 1.00 79.06 81 MET A O 1
ATOM 619 N N . LYS A 1 82 ? 12.209 5.506 -13.286 1.00 76.00 82 LYS A N 1
ATOM 620 C CA . LYS A 1 82 ? 10.748 5.581 -13.460 1.00 76.00 82 LYS A CA 1
ATOM 621 C C . LYS A 1 82 ? 10.043 4.368 -12.853 1.00 76.00 82 LYS A C 1
ATOM 623 O O . LYS A 1 82 ? 9.034 4.543 -12.175 1.00 76.00 82 LYS A O 1
ATOM 628 N N . CYS A 1 83 ? 10.584 3.165 -13.037 1.00 75.50 83 CYS A N 1
ATOM 629 C CA . CYS A 1 83 ? 10.049 1.952 -12.419 1.00 75.50 83 CYS A CA 1
ATOM 630 C C . CYS A 1 83 ? 10.095 2.019 -10.887 1.00 75.50 83 CYS A C 1
ATOM 632 O O . CYS A 1 83 ? 9.112 1.662 -10.244 1.00 75.50 83 CYS A O 1
ATOM 634 N N . LEU A 1 84 ? 11.186 2.529 -10.303 1.00 76.38 84 LEU A N 1
ATOM 635 C CA . LEU A 1 84 ? 11.288 2.724 -8.853 1.00 76.38 84 LEU A CA 1
ATOM 636 C C . LEU A 1 84 ? 10.248 3.718 -8.328 1.00 76.38 84 LEU A C 1
ATOM 638 O O . LEU A 1 84 ? 9.644 3.463 -7.291 1.00 76.38 84 LEU A O 1
ATOM 642 N N . ILE A 1 85 ? 9.994 4.814 -9.050 1.00 78.38 85 ILE A N 1
ATOM 643 C CA . ILE A 1 85 ? 8.951 5.782 -8.679 1.00 78.38 85 ILE A CA 1
ATOM 644 C C . ILE A 1 85 ? 7.567 5.126 -8.728 1.00 78.38 85 ILE A C 1
ATOM 646 O O . ILE A 1 85 ? 6.803 5.253 -7.776 1.00 78.38 85 ILE A O 1
ATOM 650 N N . VAL A 1 86 ? 7.246 4.396 -9.802 1.00 78.81 86 VAL A N 1
ATOM 651 C CA . VAL A 1 86 ? 5.959 3.691 -9.923 1.00 78.81 86 VAL A CA 1
ATOM 652 C C . VAL A 1 86 ? 5.798 2.667 -8.800 1.00 78.81 86 VAL A C 1
ATOM 654 O O . VAL A 1 86 ? 4.752 2.631 -8.159 1.00 78.81 86 VAL A O 1
ATOM 657 N N . PHE A 1 87 ? 6.839 1.884 -8.511 1.00 77.44 87 PHE A N 1
ATOM 658 C CA . PHE A 1 87 ? 6.824 0.922 -7.413 1.00 77.44 87 PHE A CA 1
ATOM 659 C C . PHE A 1 87 ? 6.611 1.607 -6.058 1.00 77.44 87 PHE A C 1
ATOM 661 O O . PHE A 1 87 ? 5.749 1.185 -5.296 1.00 77.44 87 PHE A O 1
ATOM 668 N N . ALA A 1 88 ? 7.322 2.704 -5.783 1.00 76.12 88 ALA A N 1
ATOM 669 C CA . ALA A 1 88 ? 7.147 3.474 -4.556 1.00 76.12 88 ALA A CA 1
ATOM 670 C C . ALA A 1 88 ? 5.714 4.013 -4.411 1.00 76.12 88 ALA A C 1
ATOM 672 O O . ALA A 1 88 ? 5.129 3.896 -3.338 1.00 76.12 88 ALA A O 1
ATOM 673 N N . VAL A 1 89 ? 5.118 4.541 -5.487 1.00 79.94 89 VAL A N 1
ATOM 674 C CA . VAL A 1 89 ? 3.720 5.007 -5.486 1.00 79.94 89 VAL A CA 1
ATOM 675 C C . VAL A 1 89 ? 2.756 3.853 -5.209 1.00 79.94 89 VAL A C 1
ATOM 677 O O . VAL A 1 89 ? 1.873 3.995 -4.367 1.00 79.94 89 VAL A O 1
ATOM 680 N N . VAL A 1 90 ? 2.940 2.699 -5.857 1.00 77.94 90 VAL A N 1
ATOM 681 C CA . VAL A 1 90 ? 2.115 1.503 -5.609 1.00 77.94 90 VAL A CA 1
ATOM 682 C C . VAL A 1 90 ? 2.247 1.041 -4.158 1.00 77.94 90 VAL A C 1
ATOM 684 O O . VAL A 1 90 ? 1.235 0.756 -3.525 1.00 77.94 90 VAL A O 1
ATOM 687 N N . CYS A 1 91 ? 3.460 1.025 -3.599 1.00 72.81 91 CYS A N 1
ATOM 688 C CA . CYS A 1 91 ? 3.678 0.702 -2.191 1.00 72.81 91 CYS A CA 1
ATOM 689 C C . CYS A 1 91 ? 2.968 1.689 -1.260 1.00 72.81 91 CYS A C 1
ATOM 691 O O . CYS A 1 91 ? 2.309 1.252 -0.323 1.00 72.81 91 CYS A O 1
ATOM 693 N N . VAL A 1 92 ? 3.051 2.997 -1.517 1.00 72.38 92 VAL A N 1
ATOM 694 C CA . VAL A 1 92 ? 2.365 4.014 -0.702 1.00 72.38 92 VAL A CA 1
ATOM 695 C C . VAL A 1 92 ? 0.847 3.852 -0.777 1.00 72.38 92 VAL A C 1
ATOM 697 O O . VAL A 1 92 ? 0.195 3.881 0.260 1.00 72.38 92 VAL A O 1
ATOM 700 N N . VAL A 1 93 ? 0.276 3.627 -1.964 1.00 70.69 93 VAL A N 1
ATOM 701 C CA . VAL A 1 93 ? -1.173 3.400 -2.121 1.00 70.69 93 VAL A CA 1
ATOM 702 C C . VAL A 1 93 ? -1.609 2.112 -1.424 1.00 70.69 93 VAL A C 1
ATOM 704 O O . VAL A 1 93 ? -2.608 2.120 -0.713 1.00 70.69 93 VAL A O 1
ATOM 707 N N . ALA A 1 94 ? -0.852 1.024 -1.567 1.00 71.12 94 ALA A N 1
ATOM 708 C CA . ALA A 1 94 ? -1.149 -0.239 -0.896 1.00 71.12 94 ALA A CA 1
ATOM 709 C C . ALA A 1 94 ? -1.070 -0.113 0.635 1.00 71.12 94 ALA A C 1
ATOM 711 O O . ALA A 1 94 ? -1.895 -0.687 1.341 1.00 71.12 94 ALA A O 1
ATOM 712 N N . LEU A 1 95 ? -0.109 0.658 1.156 1.00 69.81 95 LEU A N 1
ATOM 713 C CA . LEU A 1 95 ? -0.007 0.947 2.588 1.00 69.81 95 LEU A CA 1
ATOM 714 C C . LEU A 1 95 ? -1.151 1.851 3.067 1.00 69.81 95 LEU A C 1
ATOM 716 O O . LEU A 1 95 ? -1.731 1.572 4.110 1.00 69.81 95 LEU A O 1
ATOM 720 N N . ALA A 1 96 ? -1.533 2.861 2.284 1.00 65.38 96 ALA A N 1
ATOM 721 C CA . ALA A 1 96 ? -2.662 3.735 2.597 1.00 65.38 96 ALA A CA 1
ATOM 722 C C . ALA A 1 96 ? -4.011 2.991 2.576 1.00 65.38 96 ALA A C 1
ATOM 724 O O . ALA A 1 96 ? -4.886 3.283 3.381 1.00 65.38 96 ALA A O 1
ATOM 725 N N . GLN A 1 97 ? -4.182 2.001 1.694 1.00 67.25 97 GLN A N 1
ATOM 726 C CA . GLN A 1 97 ? -5.372 1.139 1.673 1.00 67.25 97 GLN A CA 1
ATOM 727 C C . GLN A 1 97 ? -5.392 0.108 2.808 1.00 67.25 97 GLN A C 1
ATOM 729 O O . GLN A 1 97 ? -6.450 -0.435 3.117 1.00 67.25 97 GLN A O 1
ATOM 734 N N . ARG A 1 98 ? -4.239 -0.172 3.428 1.00 61.47 98 ARG A N 1
ATOM 735 C CA . ARG A 1 98 ? -4.125 -1.122 4.541 1.00 61.47 98 ARG A CA 1
ATOM 736 C C . ARG A 1 98 ? -4.476 -0.497 5.895 1.00 61.47 98 ARG A C 1
ATOM 738 O O . ARG A 1 98 ? -4.731 -1.240 6.838 1.00 61.47 98 ARG A O 1
ATOM 745 N N . GLU A 1 99 ? -4.548 0.831 6.006 1.00 53.84 99 GLU A N 1
ATOM 746 C CA . GLU A 1 99 ? -5.063 1.505 7.204 1.00 53.84 99 GLU A CA 1
ATOM 747 C C . GLU A 1 99 ? -6.601 1.425 7.270 1.00 53.84 99 GLU A C 1
ATOM 749 O O . GLU A 1 99 ? -7.324 2.352 6.920 1.00 53.84 99 GLU A O 1
ATOM 754 N N . GLY A 1 100 ? -7.089 0.259 7.708 1.00 59.59 100 GLY A N 1
ATOM 755 C CA . GLY A 1 100 ? -8.192 0.078 8.662 1.00 59.59 100 GLY A CA 1
ATOM 756 C C . GLY A 1 100 ? -9.357 1.069 8.648 1.00 59.59 100 GLY A C 1
ATOM 757 O O . GLY A 1 100 ? -9.707 1.599 9.702 1.00 59.59 100 GLY A O 1
ATOM 758 N N . GLY A 1 101 ? -10.001 1.291 7.500 1.00 66.38 101 GLY A N 1
ATOM 759 C CA . GLY A 1 101 ? -11.240 2.071 7.458 1.00 66.38 101 GLY A CA 1
ATOM 760 C C . GLY A 1 101 ? -12.303 1.467 8.380 1.00 66.38 101 GLY A C 1
ATOM 761 O O . GLY A 1 101 ? -12.825 2.151 9.257 1.00 66.38 101 GLY A O 1
ATOM 762 N N . LEU A 1 102 ? -12.563 0.165 8.234 1.00 76.25 102 LEU A N 1
ATOM 763 C CA . LEU A 1 102 ? -13.653 -0.514 8.934 1.00 76.25 102 LEU A CA 1
ATOM 764 C C . LEU A 1 102 ? -13.450 -0.562 10.456 1.00 76.25 102 LEU A C 1
ATOM 766 O O . LEU A 1 102 ? -14.329 -0.120 11.187 1.00 76.25 102 LEU A O 1
ATOM 770 N N . GLU A 1 103 ? -12.273 -0.976 10.937 1.00 78.44 103 GLU A N 1
ATOM 771 C CA . GLU A 1 103 ? -11.962 -1.002 12.378 1.00 78.44 103 GLU A CA 1
ATOM 772 C C . GLU A 1 103 ? -12.120 0.379 13.037 1.00 78.44 103 GLU A C 1
ATOM 774 O O . GLU A 1 103 ? -12.592 0.496 14.172 1.00 78.44 103 GLU A O 1
ATOM 779 N N . ARG A 1 104 ? -11.745 1.457 12.329 1.00 82.25 104 ARG A N 1
ATOM 780 C CA . ARG A 1 104 ? -11.887 2.820 12.851 1.00 82.25 104 ARG A CA 1
ATOM 781 C C . ARG A 1 104 ? -13.352 3.238 12.945 1.00 82.25 104 ARG A C 1
ATOM 783 O O . ARG A 1 104 ? -13.726 3.852 13.944 1.00 82.25 104 ARG A O 1
ATOM 790 N N . PHE A 1 105 ? -14.164 2.896 11.943 1.00 86.38 105 PHE A N 1
ATOM 791 C CA . PHE A 1 105 ? -15.604 3.159 11.960 1.00 86.38 105 PHE A CA 1
ATOM 792 C C . PHE A 1 105 ? -16.303 2.379 13.076 1.00 86.38 105 PHE A C 1
ATOM 794 O O . PHE A 1 105 ? -17.068 2.978 13.828 1.00 86.38 105 PHE A O 1
ATOM 801 N N . ILE A 1 106 ? -15.965 1.098 13.260 1.00 89.81 106 ILE A N 1
ATOM 802 C CA . ILE A 1 106 ? -16.481 0.273 14.364 1.00 89.81 106 ILE A CA 1
ATOM 803 C C . ILE A 1 106 ? -16.136 0.919 15.712 1.00 89.81 106 ILE A C 1
ATOM 805 O O . ILE A 1 106 ? -17.012 1.144 16.544 1.00 89.81 106 ILE A O 1
ATOM 809 N N . GLY A 1 107 ? -14.875 1.312 15.920 1.00 87.19 107 GLY A N 1
ATOM 810 C CA . GLY A 1 107 ? -14.458 1.956 17.167 1.00 87.19 107 GLY A CA 1
ATOM 811 C C . GLY A 1 107 ? -15.115 3.324 17.422 1.00 87.19 107 GLY A C 1
ATOM 812 O O . GLY A 1 107 ? -15.351 3.697 18.573 1.00 87.19 107 GLY A O 1
ATOM 813 N N . GLU A 1 108 ? -15.398 4.118 16.386 1.00 89.06 108 GLU A N 1
ATOM 814 C CA . GLU A 1 108 ? -16.144 5.380 16.521 1.00 89.06 108 GLU A CA 1
ATOM 815 C C . GLU A 1 108 ? -17.617 5.142 16.874 1.00 89.06 108 GLU A C 1
ATOM 817 O O . GLU A 1 108 ? -18.134 5.812 17.774 1.00 89.06 108 GLU A O 1
ATOM 822 N N . GLU A 1 109 ? -18.247 4.147 16.254 1.00 93.50 109 GLU A N 1
ATOM 823 C CA . GLU A 1 109 ? -19.644 3.795 16.497 1.00 93.50 109 GLU A CA 1
ATOM 824 C C . GLU A 1 109 ? -19.853 3.202 17.894 1.00 93.50 109 GLU A C 1
ATOM 826 O O . GLU A 1 109 ? -20.715 3.663 18.642 1.00 93.50 109 GLU A O 1
ATOM 831 N N . VAL A 1 110 ? -18.999 2.267 18.327 1.00 94.00 110 VAL A N 1
ATOM 832 C CA . VAL A 1 110 ? -19.056 1.713 19.692 1.00 94.00 110 VAL A CA 1
ATOM 833 C C . VAL A 1 110 ? -18.921 2.825 20.736 1.00 94.00 110 VAL A C 1
ATOM 835 O O . VAL A 1 110 ? -19.654 2.853 21.730 1.00 94.00 110 VAL A O 1
ATOM 838 N N . ARG A 1 111 ? -18.040 3.812 20.508 1.00 91.38 111 ARG A N 1
ATOM 839 C CA . ARG A 1 111 ? -17.950 4.987 21.392 1.00 91.38 111 ARG A CA 1
ATOM 840 C C . ARG A 1 111 ? -19.238 5.807 21.392 1.00 91.38 111 ARG A C 1
ATOM 842 O O . ARG A 1 111 ? -19.596 6.330 22.448 1.00 91.38 111 ARG A O 1
ATOM 849 N N . ALA A 1 112 ? -19.912 5.959 20.254 1.00 92.12 112 ALA A N 1
ATOM 850 C CA . ALA A 1 112 ? -21.191 6.660 20.178 1.00 92.12 112 ALA A CA 1
ATOM 851 C C . ALA A 1 112 ? -22.294 5.909 20.947 1.00 92.12 112 ALA A C 1
ATOM 853 O O . ALA A 1 112 ? -22.979 6.523 21.768 1.00 92.12 112 ALA A O 1
ATOM 854 N N . ILE A 1 113 ? -22.390 4.584 20.779 1.00 92.44 113 ILE A N 1
ATOM 855 C CA . ILE A 1 113 ? -23.328 3.703 21.497 1.00 92.44 113 ILE A CA 1
ATOM 856 C C . ILE A 1 113 ? -23.152 3.835 23.015 1.00 92.44 113 ILE A C 1
ATOM 858 O O . ILE A 1 113 ? -24.125 4.036 23.746 1.00 92.44 113 ILE A O 1
ATOM 862 N N . ILE A 1 114 ? -21.907 3.777 23.493 1.00 92.12 114 ILE A N 1
ATOM 863 C CA . ILE A 1 114 ? -21.594 3.857 24.925 1.00 92.12 114 ILE A CA 1
ATOM 864 C C . ILE A 1 114 ? -21.858 5.260 25.481 1.00 92.12 114 ILE A C 1
ATOM 866 O O . ILE A 1 114 ? -22.396 5.393 26.579 1.00 92.12 114 ILE A O 1
ATOM 870 N N . ARG A 1 115 ? -21.539 6.324 24.729 1.00 92.44 115 ARG A N 1
ATOM 871 C CA . ARG A 1 115 ? -21.895 7.696 25.137 1.00 92.44 115 ARG A CA 1
ATOM 872 C C . ARG A 1 115 ? -23.405 7.883 25.255 1.00 92.44 115 ARG A C 1
ATOM 874 O O . ARG A 1 115 ? -23.842 8.626 26.129 1.00 92.44 115 ARG A O 1
ATOM 881 N N . ALA A 1 116 ? -24.184 7.237 24.388 1.00 94.75 116 ALA A N 1
ATOM 882 C CA . ALA A 1 116 ? -25.638 7.304 24.431 1.00 94.75 116 ALA A CA 1
ATOM 883 C C . ALA A 1 116 ? -26.225 6.535 25.627 1.00 94.75 116 ALA A C 1
ATOM 885 O O . ALA A 1 116 ? -27.228 6.971 26.182 1.00 94.75 116 ALA A O 1
ATOM 886 N N . ASN A 1 117 ? -25.607 5.421 26.041 1.00 94.00 117 ASN A N 1
ATOM 887 C CA . ASN A 1 117 ? -26.059 4.606 27.170 1.00 94.00 117 ASN A CA 1
ATOM 888 C C . ASN A 1 117 ? -24.871 4.147 28.034 1.00 94.00 117 ASN A C 1
ATOM 890 O O . ASN A 1 117 ? -24.348 3.054 27.820 1.00 94.00 117 ASN A O 1
ATOM 894 N N . PRO A 1 118 ? -24.449 4.927 29.046 1.00 90.94 118 PRO A N 1
ATOM 895 C CA . PRO A 1 118 ? -23.299 4.561 29.871 1.00 90.94 118 PRO A CA 1
ATOM 896 C C . PRO A 1 118 ? -23.550 3.308 30.722 1.00 90.94 118 PRO A C 1
ATOM 898 O O . PRO A 1 118 ? -22.617 2.592 31.044 1.00 90.94 118 PRO A O 1
ATOM 901 N N . SER A 1 119 ? -24.798 2.974 31.054 1.00 92.81 119 SER A N 1
ATOM 902 C CA . SER A 1 119 ? -25.129 1.746 31.791 1.00 92.81 119 SER A CA 1
ATOM 903 C C . SER A 1 119 ? -25.295 0.509 30.895 1.00 92.81 119 SER A C 1
ATOM 905 O O . SER A 1 119 ? -25.893 -0.473 31.330 1.00 92.81 119 SER A O 1
ATOM 907 N N . ILE A 1 120 ? -24.844 0.556 29.637 1.00 93.62 120 ILE A N 1
ATOM 908 C CA . ILE A 1 120 ? -24.989 -0.556 28.693 1.0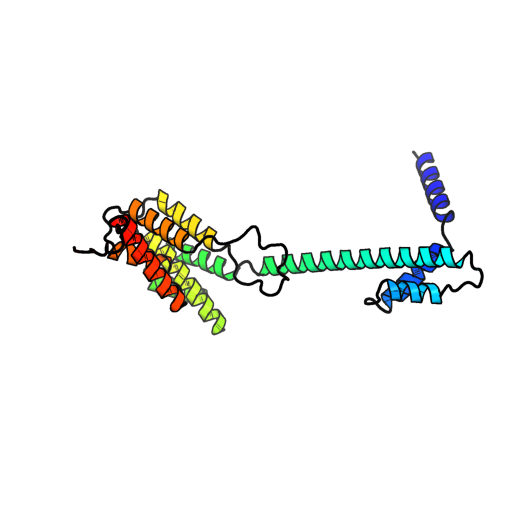0 93.62 120 ILE A CA 1
ATOM 909 C C . ILE A 1 120 ? -24.171 -1.778 29.136 1.00 93.62 120 ILE A C 1
ATOM 911 O O . ILE A 1 120 ? -23.057 -1.651 29.658 1.00 93.62 120 ILE A O 1
ATO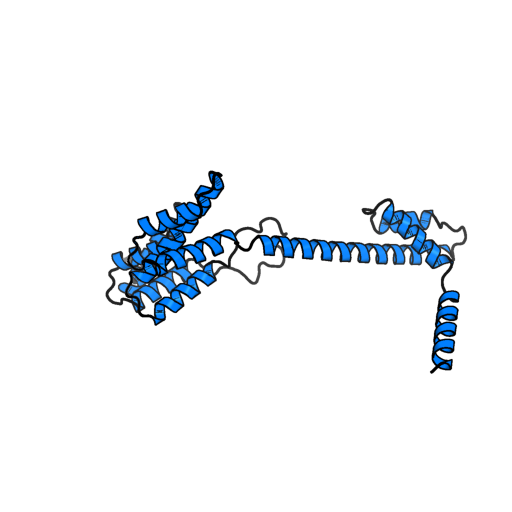M 915 N N . THR A 1 121 ? -24.732 -2.970 28.932 1.00 94.56 121 THR A N 1
ATOM 916 C CA . THR A 1 121 ? -24.019 -4.232 29.154 1.00 94.56 121 THR A CA 1
ATOM 917 C C . THR A 1 121 ? -23.162 -4.588 27.939 1.00 94.56 121 THR A C 1
ATOM 919 O O . THR A 1 121 ? -23.359 -4.062 26.844 1.00 94.56 121 THR A O 1
ATOM 922 N N . LEU A 1 122 ? -22.208 -5.507 28.106 1.00 92.12 122 LEU A N 1
ATOM 923 C CA . LEU A 1 122 ? -21.395 -5.986 26.986 1.00 92.12 122 LEU A CA 1
ATOM 924 C C . LEU A 1 122 ? -22.263 -6.604 25.878 1.00 92.12 122 LEU A C 1
ATOM 926 O O . LEU A 1 122 ? -22.082 -6.266 24.714 1.00 92.12 122 LEU A O 1
ATOM 930 N N . ALA A 1 123 ? -23.233 -7.444 26.247 1.00 91.88 123 ALA A N 1
ATOM 931 C CA . ALA A 1 123 ? -24.127 -8.093 25.290 1.00 91.88 123 ALA A CA 1
ATOM 932 C C . ALA A 1 123 ? -24.962 -7.071 24.501 1.00 91.88 123 ALA A C 1
ATOM 934 O O . ALA A 1 123 ? -25.045 -7.161 23.278 1.00 91.88 123 ALA A O 1
ATOM 935 N N . ASP A 1 124 ? -25.510 -6.058 25.180 1.00 94.62 124 ASP A N 1
ATOM 936 C CA . ASP A 1 124 ? -26.301 -5.008 24.526 1.00 94.62 124 ASP A CA 1
ATOM 937 C C . ASP A 1 124 ? -25.442 -4.103 23.632 1.00 94.62 124 ASP A C 1
ATOM 939 O O . ASP A 1 124 ? -25.910 -3.627 22.597 1.00 94.62 124 ASP A O 1
ATOM 943 N N . CYS A 1 125 ? -24.188 -3.848 24.022 1.00 95.00 125 CYS A N 1
ATOM 944 C CA . CYS A 1 125 ? -23.235 -3.093 23.210 1.00 95.00 125 CYS A CA 1
ATOM 945 C C . CYS A 1 125 ? -22.921 -3.839 21.914 1.00 95.00 125 CYS A C 1
ATOM 947 O O . CYS A 1 125 ? -23.041 -3.260 20.836 1.00 95.00 125 CYS A O 1
ATOM 949 N N . THR A 1 126 ? -22.572 -5.125 22.017 1.00 94.38 126 THR A N 1
ATOM 950 C CA . THR A 1 126 ? -22.241 -5.955 20.856 1.00 94.38 126 THR A CA 1
ATOM 951 C C . THR A 1 126 ? -23.438 -6.091 19.925 1.00 94.38 126 THR A C 1
ATOM 953 O O . THR A 1 126 ? -23.283 -5.811 18.746 1.00 94.38 126 THR A O 1
ATOM 956 N N . ALA A 1 127 ? -24.636 -6.381 20.443 1.00 94.19 127 ALA A N 1
ATOM 957 C CA . ALA A 1 127 ? -25.843 -6.498 19.621 1.00 94.19 127 ALA A CA 1
ATOM 958 C C . ALA A 1 127 ? -26.201 -5.196 18.879 1.00 94.19 127 ALA A C 1
ATOM 960 O O . ALA A 1 127 ? -26.699 -5.228 17.758 1.00 94.19 127 ALA A O 1
ATOM 961 N N . LYS A 1 128 ? -25.953 -4.027 19.488 1.00 95.19 128 LYS A N 1
ATOM 962 C CA . LYS A 1 128 ? -26.154 -2.735 18.811 1.00 95.19 128 LYS A CA 1
ATOM 963 C C . LYS A 1 128 ? -25.086 -2.455 17.760 1.00 95.19 128 LYS A C 1
ATOM 965 O O . LYS A 1 128 ? -25.420 -1.874 16.738 1.00 95.19 128 LYS A O 1
ATOM 970 N N . CYS A 1 129 ? -23.832 -2.816 18.027 1.00 94.25 129 CYS A N 1
ATOM 971 C CA . CYS A 1 129 ? -22.740 -2.655 17.070 1.00 94.25 129 CYS A CA 1
ATOM 972 C C . CYS A 1 129 ? -22.955 -3.551 15.844 1.00 94.25 129 CYS A C 1
ATOM 974 O O . CYS A 1 129 ? -22.932 -3.056 14.723 1.00 94.25 129 CYS A O 1
ATOM 976 N N . ASP A 1 130 ? -23.274 -4.822 16.082 1.00 92.06 130 ASP A N 1
ATOM 977 C CA . ASP A 1 130 ? -23.647 -5.811 15.069 1.00 92.06 130 ASP A CA 1
ATOM 978 C C . ASP A 1 130 ? -24.806 -5.300 14.193 1.00 92.06 130 ASP A C 1
ATOM 980 O O . ASP A 1 130 ? -24.666 -5.137 12.987 1.00 92.06 130 ASP A O 1
ATOM 984 N N . ALA A 1 131 ? -25.899 -4.828 14.804 1.00 92.25 131 ALA A N 1
ATOM 985 C CA . ALA A 1 131 ? -27.030 -4.270 14.056 1.00 92.25 131 ALA A CA 1
ATOM 986 C C . ALA A 1 131 ? -26.691 -3.055 13.160 1.00 92.25 131 ALA A C 1
ATOM 988 O O . ALA A 1 131 ? -27.427 -2.784 12.210 1.00 92.25 131 ALA A O 1
ATOM 989 N N . VAL A 1 132 ? -25.627 -2.296 13.458 1.00 91.06 132 VAL A N 1
ATOM 990 C CA . VAL A 1 132 ? -25.172 -1.169 12.620 1.00 91.06 132 VAL A CA 1
ATOM 991 C C . VAL A 1 132 ? -24.290 -1.647 11.464 1.00 91.06 132 VAL A C 1
ATOM 993 O O . VAL A 1 132 ? -24.312 -1.037 10.394 1.00 91.06 132 VAL A O 1
ATOM 996 N N . PHE A 1 133 ? -23.535 -2.727 11.670 1.00 88.44 133 PHE A N 1
ATOM 997 C CA . PHE A 1 133 ? -22.562 -3.256 10.716 1.00 88.44 133 PHE A CA 1
ATOM 998 C C . PHE A 1 133 ? -22.960 -4.594 10.092 1.00 88.44 133 PHE A C 1
ATOM 1000 O O . PHE A 1 133 ? -22.103 -5.193 9.463 1.00 88.44 133 PHE A O 1
ATOM 1007 N N . ALA A 1 134 ? -24.217 -5.025 10.201 1.00 85.88 134 ALA A N 1
ATOM 1008 C CA . ALA A 1 134 ? -24.688 -6.272 9.608 1.00 85.88 134 ALA A CA 1
ATOM 1009 C C . ALA A 1 134 ? -24.412 -6.312 8.091 1.00 85.88 134 ALA A C 1
ATOM 1011 O O . ALA A 1 134 ? -24.957 -5.514 7.315 1.00 85.88 134 ALA A O 1
ATOM 1012 N N . LEU A 1 135 ? -23.545 -7.232 7.671 1.00 85.56 135 LEU A N 1
ATOM 1013 C CA . LEU A 1 135 ? -23.138 -7.458 6.290 1.00 85.56 135 LEU A CA 1
ATOM 1014 C C . LEU A 1 135 ? -23.737 -8.765 5.763 1.00 85.56 135 LEU A C 1
ATOM 1016 O O . LEU A 1 135 ? -23.635 -9.825 6.370 1.00 85.56 135 LEU A O 1
ATOM 1020 N N . ASP A 1 136 ? -24.251 -8.734 4.532 1.00 84.25 136 ASP A N 1
ATOM 1021 C CA . ASP A 1 136 ? -24.794 -9.929 3.863 1.00 84.25 136 ASP A CA 1
ATOM 1022 C C . ASP A 1 136 ? -23.714 -10.970 3.482 1.00 84.25 136 ASP A C 1
ATOM 1024 O O . ASP A 1 136 ? -24.022 -12.048 2.963 1.00 84.25 136 ASP A O 1
ATOM 1028 N N . VAL A 1 137 ? -22.430 -10.652 3.688 1.00 84.56 137 VAL A N 1
ATOM 1029 C CA . VAL A 1 137 ? -21.292 -11.511 3.342 1.00 84.56 137 VAL A CA 1
ATOM 1030 C C . VAL A 1 137 ? -20.800 -12.231 4.603 1.00 84.56 137 VAL A C 1
ATOM 1032 O O . VAL A 1 137 ? -20.182 -11.590 5.450 1.00 84.56 137 VAL A O 1
ATOM 1035 N N . PRO A 1 138 ? -20.944 -13.570 4.710 1.00 81.31 138 PRO A N 1
ATOM 1036 C CA . PRO A 1 138 ? -20.682 -14.298 5.959 1.00 81.31 138 PRO A CA 1
ATOM 1037 C C . PRO A 1 138 ? -19.269 -14.130 6.525 1.00 81.31 138 PRO A C 1
ATOM 1039 O O . PRO A 1 138 ? -19.067 -14.163 7.732 1.00 81.31 138 PRO A O 1
ATOM 1042 N N . ARG A 1 139 ? -18.270 -13.983 5.648 1.00 78.56 139 ARG A N 1
ATOM 1043 C CA . ARG A 1 139 ? -16.873 -13.822 6.065 1.00 78.56 139 ARG A CA 1
ATOM 1044 C C . ARG A 1 139 ? -16.588 -12.428 6.613 1.00 78.56 139 ARG A C 1
ATOM 1046 O O . ARG A 1 139 ? -15.761 -12.300 7.508 1.00 78.56 139 ARG A O 1
ATOM 1053 N N . ASP A 1 140 ? -17.222 -11.415 6.038 1.00 81.19 140 ASP A N 1
ATOM 1054 C CA . ASP A 1 140 ? -17.023 -10.037 6.467 1.00 81.19 140 ASP A CA 1
ATOM 1055 C C . ASP A 1 140 ? -17.828 -9.776 7.746 1.00 81.19 140 ASP A C 1
ATOM 1057 O O . ASP A 1 140 ? -17.319 -9.095 8.631 1.00 81.19 140 ASP A O 1
ATOM 1061 N N . GLU A 1 141 ? -18.987 -10.434 7.890 1.00 86.56 141 GLU A N 1
ATOM 1062 C CA . GLU A 1 141 ? -19.790 -10.449 9.118 1.00 86.56 141 GLU A CA 1
ATOM 1063 C C . GLU A 1 141 ? -19.029 -11.038 10.314 1.00 86.56 141 GLU A C 1
ATOM 1065 O O . GLU A 1 141 ? -18.981 -10.459 11.392 1.00 86.56 141 GLU A O 1
ATOM 1070 N N . GLU A 1 142 ? -18.321 -12.156 10.124 1.00 87.75 142 GLU A N 1
ATOM 1071 C CA . GLU A 1 142 ? -17.521 -12.745 11.207 1.00 87.75 142 GLU A CA 1
ATOM 1072 C C . GLU A 1 142 ? -16.391 -11.805 11.682 1.00 87.75 142 GLU A C 1
ATOM 1074 O O . GLU A 1 142 ? -15.955 -11.854 12.837 1.00 87.75 142 GLU A O 1
ATOM 1079 N N . ILE A 1 143 ? -15.878 -10.956 10.784 1.00 85.25 143 ILE A N 1
ATOM 1080 C CA . ILE A 1 143 ? -14.839 -9.974 11.112 1.00 85.25 143 ILE A CA 1
ATOM 1081 C C . ILE A 1 143 ? -15.458 -8.793 11.868 1.00 85.25 143 ILE A C 1
ATOM 1083 O O . ILE A 1 143 ? -14.931 -8.417 12.917 1.00 85.25 143 ILE A O 1
ATOM 1087 N N . THR A 1 144 ? -16.576 -8.242 11.385 1.00 88.12 144 THR A N 1
ATOM 1088 C CA . THR A 1 144 ? -17.284 -7.134 12.048 1.00 88.12 144 THR A CA 1
ATOM 1089 C C . THR A 1 144 ? -17.784 -7.537 13.432 1.00 88.12 144 THR A C 1
ATOM 1091 O O . THR A 1 144 ? -17.549 -6.794 14.386 1.00 88.12 144 THR A O 1
ATOM 1094 N N . ASP A 1 145 ? -18.348 -8.737 13.585 1.00 88.06 145 ASP A N 1
ATOM 1095 C CA . ASP A 1 145 ? -18.770 -9.306 14.870 1.00 88.06 145 ASP A CA 1
ATOM 1096 C C . ASP A 1 145 ? -17.631 -9.338 15.889 1.00 88.06 145 ASP A C 1
ATOM 1098 O O . ASP A 1 145 ? -17.763 -8.908 17.044 1.00 88.06 145 ASP A O 1
ATOM 1102 N N . ARG A 1 146 ? -16.473 -9.839 15.452 1.00 87.50 146 ARG A N 1
ATOM 1103 C CA . ARG A 1 146 ? -15.286 -9.983 16.297 1.00 87.50 146 ARG A CA 1
ATOM 1104 C C . ARG A 1 146 ? -14.749 -8.627 16.741 1.00 87.50 146 ARG A C 1
ATOM 1106 O O . ARG A 1 146 ? -14.415 -8.457 17.919 1.00 87.50 146 ARG A O 1
ATOM 1113 N N . ASP A 1 147 ? -14.685 -7.667 15.825 1.00 89.50 147 ASP A N 1
ATOM 1114 C CA . ASP A 1 147 ? -14.190 -6.319 16.101 1.00 89.50 147 ASP A CA 1
ATOM 1115 C C . ASP A 1 147 ? -15.163 -5.538 16.998 1.00 89.50 147 ASP A C 1
ATOM 1117 O O . ASP A 1 147 ? -14.737 -4.913 17.975 1.00 89.50 147 ASP A O 1
ATOM 1121 N N . CYS A 1 148 ? -16.471 -5.658 16.753 1.00 92.88 148 CYS A N 1
ATOM 1122 C CA . CYS A 1 148 ? -17.526 -5.122 17.613 1.00 92.88 148 CYS A CA 1
ATOM 1123 C C . CYS A 1 148 ? -17.433 -5.686 19.037 1.00 92.88 148 CYS A C 1
ATOM 1125 O O . CYS A 1 148 ? -17.424 -4.930 20.014 1.00 92.88 148 CYS A O 1
ATOM 1127 N N . ALA A 1 149 ? -17.320 -7.010 19.183 1.00 90.00 149 ALA A N 1
ATOM 1128 C CA . ALA A 1 149 ? -17.190 -7.657 20.486 1.00 90.00 149 ALA A CA 1
ATOM 1129 C C . ALA A 1 149 ? -15.928 -7.194 21.230 1.00 90.00 149 ALA A C 1
ATOM 1131 O O . ALA A 1 149 ? -15.984 -6.911 22.430 1.00 90.00 149 ALA A O 1
ATOM 1132 N N . ARG A 1 150 ? -14.800 -7.076 20.521 1.00 88.00 150 ARG A N 1
ATOM 1133 C CA . ARG A 1 150 ? -13.522 -6.622 21.078 1.00 88.00 150 ARG A CA 1
ATOM 1134 C C . ARG A 1 150 ? -13.595 -5.180 21.583 1.00 88.00 150 ARG A C 1
ATOM 1136 O O . ARG A 1 150 ? -13.270 -4.932 22.745 1.00 88.00 150 ARG A O 1
ATOM 1143 N N . GLU A 1 151 ? -14.029 -4.238 20.748 1.00 89.88 151 GLU A N 1
ATOM 1144 C CA . GLU A 1 151 ? -14.084 -2.815 21.113 1.00 89.88 151 GLU A CA 1
ATOM 1145 C C . GLU A 1 151 ? -15.125 -2.555 22.218 1.00 89.88 151 GLU A C 1
ATOM 1147 O O . GLU A 1 151 ? -14.841 -1.822 23.171 1.00 89.88 151 GLU A O 1
ATOM 1152 N N . CYS A 1 152 ? -16.288 -3.222 22.173 1.00 92.38 152 CYS A N 1
ATOM 1153 C CA . CYS A 1 152 ? -17.268 -3.164 23.261 1.00 92.38 152 CYS A CA 1
ATOM 1154 C C . CYS A 1 152 ? -16.684 -3.690 24.576 1.00 92.38 152 CYS A C 1
ATOM 1156 O O . CYS A 1 152 ? -16.852 -3.046 25.611 1.00 92.38 152 CYS A O 1
ATOM 1158 N N . ARG A 1 153 ? -15.958 -4.817 24.563 1.00 89.88 153 ARG A N 1
ATOM 1159 C CA . ARG A 1 153 ? -15.352 -5.389 25.777 1.00 89.88 153 ARG A CA 1
ATOM 1160 C C . ARG A 1 153 ? -14.376 -4.411 26.425 1.00 89.88 153 ARG A C 1
ATOM 1162 O O . ARG A 1 153 ? -14.456 -4.196 27.631 1.00 89.88 153 ARG A O 1
ATOM 1169 N N . ILE A 1 154 ? -13.524 -3.766 25.627 1.00 83.06 154 ILE A N 1
ATOM 1170 C CA . ILE A 1 154 ? -12.555 -2.771 26.108 1.00 83.06 154 ILE A CA 1
ATOM 1171 C C . ILE A 1 154 ? -13.273 -1.558 26.710 1.00 83.06 154 ILE A C 1
ATOM 1173 O O . ILE A 1 154 ? -12.997 -1.168 27.845 1.00 83.06 154 ILE A O 1
ATOM 1177 N N . LEU A 1 155 ? -14.199 -0.945 25.972 1.00 86.31 155 LEU A N 1
ATOM 1178 C CA . LEU A 1 155 ? -14.798 0.325 26.383 1.00 86.31 155 LEU A CA 1
ATOM 1179 C C . LEU A 1 155 ? -15.816 0.167 27.520 1.00 86.31 155 LEU A C 1
ATOM 1181 O O . LEU A 1 155 ? -15.840 1.001 28.424 1.00 86.31 155 LEU A O 1
ATOM 1185 N N . VAL A 1 156 ? -16.608 -0.910 27.524 1.00 87.69 156 VAL A N 1
ATOM 1186 C CA . VAL A 1 156 ? -17.519 -1.241 28.633 1.00 87.69 156 VAL A CA 1
ATOM 1187 C C . VAL A 1 156 ? -16.709 -1.548 29.896 1.00 87.69 156 VAL A C 1
ATOM 1189 O O . VAL A 1 156 ? -17.036 -1.037 30.967 1.00 87.69 156 VAL A O 1
ATOM 1192 N N . PHE A 1 157 ? -15.598 -2.288 29.786 1.00 84.62 157 PHE A N 1
ATOM 1193 C CA . PHE A 1 157 ? -14.703 -2.531 30.921 1.00 84.62 157 PHE A CA 1
ATOM 1194 C C . PHE A 1 157 ? -14.118 -1.229 31.491 1.00 84.62 157 PHE A C 1
ATOM 1196 O O . PHE A 1 157 ? -14.157 -1.016 32.702 1.00 84.62 157 PHE A O 1
ATOM 1203 N N . LEU A 1 158 ? -13.633 -0.316 30.642 1.00 80.19 158 LEU A N 1
ATOM 1204 C CA . LEU A 1 158 ? -13.100 0.986 31.078 1.00 80.19 158 LEU A CA 1
ATOM 1205 C C . LEU A 1 158 ? -14.155 1.896 31.727 1.00 80.19 158 LEU A C 1
ATOM 1207 O O . LEU A 1 158 ? -13.806 2.809 32.483 1.00 80.19 158 LEU A O 1
ATOM 1211 N N . LEU A 1 159 ? -15.432 1.685 31.408 1.00 82.44 159 LEU A N 1
ATOM 1212 C CA . LEU A 1 159 ? -16.532 2.480 31.935 1.00 82.44 159 LEU A CA 1
ATOM 1213 C C . LEU A 1 159 ? -17.014 1.963 33.296 1.00 82.44 159 LEU A C 1
ATOM 1215 O O . LEU A 1 159 ? -17.230 2.776 34.191 1.00 82.44 159 LEU A O 1
ATOM 1219 N N . HIS A 1 160 ? -17.119 0.642 33.465 1.00 77.75 160 HIS A N 1
ATOM 1220 C CA . HIS A 1 160 ? -17.572 0.011 34.716 1.00 77.75 160 HIS A CA 1
ATOM 1221 C C . HIS A 1 160 ? -16.465 -0.215 35.745 1.00 77.75 160 HIS A C 1
ATOM 1223 O O . HIS A 1 160 ? -16.756 -0.467 36.912 1.00 77.75 160 HIS A O 1
ATOM 1229 N N . THR A 1 161 ? -15.194 -0.132 35.352 1.00 68.19 161 THR A N 1
ATOM 1230 C CA . THR A 1 161 ? -14.103 -0.150 36.326 1.00 68.19 161 THR A CA 1
ATOM 1231 C C . THR A 1 161 ? -13.846 1.269 36.843 1.00 68.19 161 THR A C 1
ATOM 1233 O O . THR A 1 161 ? -13.524 2.184 36.079 1.00 68.19 161 THR A O 1
ATOM 1236 N N . ASP A 1 162 ? -13.982 1.457 38.162 1.00 50.50 162 ASP A N 1
ATOM 1237 C CA . ASP A 1 162 ? -13.617 2.675 38.909 1.00 50.50 162 ASP A CA 1
ATOM 1238 C C . ASP A 1 162 ? -12.089 2.852 38.951 1.00 50.50 162 ASP A C 1
ATOM 1240 O O . ASP A 1 162 ? -11.432 2.885 39.990 1.00 50.50 162 ASP A O 1
ATOM 1244 N N . VAL A 1 163 ? -11.480 2.914 37.773 1.00 54.94 163 VAL A N 1
ATOM 1245 C CA . VAL A 1 163 ? -10.065 3.200 37.622 1.00 54.94 163 VAL A CA 1
ATOM 1246 C C . VAL A 1 163 ? -9.902 4.716 37.621 1.00 54.94 163 VAL A C 1
ATOM 1248 O O . VAL A 1 163 ? -10.558 5.426 36.852 1.00 54.94 163 VAL A O 1
ATOM 1251 N N . SER A 1 164 ? -9.027 5.208 38.500 1.00 44.69 164 SER A N 1
ATOM 1252 C CA . SER A 1 164 ? -8.693 6.628 38.643 1.00 44.69 164 SER A CA 1
ATOM 1253 C C . SER A 1 164 ? -8.458 7.290 37.269 1.00 44.69 164 SER A C 1
ATOM 1255 O O . SER A 1 164 ? -7.832 6.680 36.395 1.00 44.69 164 SER A O 1
ATOM 1257 N N . PRO A 1 165 ? -8.934 8.529 37.031 1.00 50.22 165 PRO A N 1
ATOM 1258 C CA . PRO A 1 165 ? -8.894 9.178 35.715 1.00 50.22 165 PRO A CA 1
ATOM 1259 C C . PRO A 1 165 ? -7.493 9.262 35.083 1.00 50.22 165 PRO A C 1
ATOM 1261 O O . PRO A 1 165 ? -7.383 9.304 33.858 1.00 50.22 165 PRO A O 1
ATOM 1264 N N . GLY A 1 166 ? -6.422 9.211 35.887 1.00 45.41 166 GLY A N 1
ATOM 1265 C CA . GLY A 1 166 ? -5.040 9.145 35.397 1.00 45.41 166 GLY A CA 1
ATOM 1266 C C . GLY A 1 166 ? -4.695 7.850 34.646 1.00 45.41 166 GLY A C 1
ATOM 1267 O O . GLY A 1 166 ? -3.958 7.887 33.663 1.00 45.41 166 GLY A O 1
ATOM 1268 N N . THR A 1 167 ? -5.268 6.709 35.035 1.00 48.72 167 THR A N 1
ATOM 1269 C CA . THR A 1 167 ? -4.992 5.404 34.411 1.00 48.72 167 THR A CA 1
ATOM 1270 C C . THR A 1 167 ? -5.864 5.152 33.175 1.00 48.72 167 THR A C 1
ATOM 1272 O O . THR A 1 167 ? -5.438 4.440 32.267 1.00 48.72 167 THR A O 1
ATOM 1275 N N . LYS A 1 168 ? -7.045 5.791 33.080 1.00 49.66 168 LYS A N 1
ATOM 1276 C CA . LYS A 1 168 ? -7.909 5.749 31.879 1.00 49.66 168 LYS A CA 1
ATOM 1277 C C . LYS A 1 168 ? -7.197 6.309 30.638 1.00 49.66 168 LYS A C 1
ATOM 1279 O O . LYS A 1 168 ? -7.336 5.761 29.547 1.00 49.66 168 LYS A O 1
ATOM 1284 N N . LEU A 1 169 ? -6.383 7.353 30.814 1.00 47.75 169 LEU A N 1
ATOM 1285 C CA . LEU A 1 169 ? -5.558 7.940 29.750 1.00 47.75 169 LEU A CA 1
ATOM 1286 C C . LEU A 1 169 ? -4.377 7.044 29.347 1.00 47.75 169 LEU A C 1
ATOM 1288 O O . LEU A 1 169 ? -4.091 6.923 28.157 1.00 47.75 169 LEU A O 1
ATOM 1292 N N . MET A 1 170 ? -3.724 6.377 30.307 1.00 47.06 170 MET A N 1
ATOM 1293 C CA . MET A 1 170 ? -2.610 5.470 30.002 1.00 47.06 170 MET A CA 1
ATOM 1294 C C . MET A 1 170 ? -3.061 4.187 29.297 1.00 47.06 170 MET A C 1
ATOM 1296 O O . MET A 1 170 ? -2.449 3.824 28.295 1.00 47.06 170 MET A O 1
ATOM 1300 N N . LEU A 1 171 ? -4.147 3.531 29.733 1.00 50.97 171 LEU A N 1
ATOM 1301 C CA . LEU A 1 171 ? -4.644 2.327 29.048 1.00 50.97 171 LEU A CA 1
ATOM 1302 C C . LEU A 1 171 ? -5.085 2.626 27.609 1.00 50.97 171 LEU A C 1
ATOM 1304 O O . LEU A 1 171 ? -4.789 1.845 26.707 1.00 50.97 171 LEU A O 1
ATOM 1308 N N . SER A 1 172 ? -5.722 3.779 27.372 1.00 48.09 172 SER A N 1
ATOM 1309 C CA . SER A 1 172 ? -6.108 4.195 26.019 1.00 48.09 172 SER A CA 1
ATOM 1310 C C . SER A 1 172 ? -4.895 4.434 25.104 1.00 48.09 172 SER A C 1
ATOM 1312 O O . SER A 1 172 ? -4.979 4.161 23.908 1.00 48.09 172 SER A O 1
ATOM 1314 N N . ALA A 1 173 ? -3.770 4.923 25.641 1.00 40.28 173 ALA A N 1
ATOM 1315 C CA . ALA A 1 173 ? -2.539 5.171 24.882 1.00 40.28 173 ALA A CA 1
ATOM 1316 C C . ALA A 1 173 ? -1.712 3.894 24.630 1.00 40.28 173 ALA A C 1
ATOM 1318 O O . ALA A 1 173 ? -1.143 3.719 23.549 1.00 40.28 173 ALA A O 1
ATOM 1319 N N . ILE A 1 174 ? -1.672 2.978 25.603 1.00 46.22 174 ILE A N 1
ATOM 1320 C CA . ILE A 1 174 ? -0.988 1.682 25.483 1.00 46.22 174 ILE A CA 1
ATOM 1321 C C . ILE A 1 174 ? -1.691 0.801 24.436 1.00 46.22 174 ILE A C 1
ATOM 1323 O O . ILE A 1 174 ? -1.025 0.238 23.567 1.00 46.22 174 ILE A O 1
ATOM 1327 N N . PHE A 1 175 ? -3.030 0.767 24.423 1.00 46.50 175 PHE A N 1
ATOM 1328 C CA . PHE A 1 175 ? -3.794 0.010 23.420 1.00 46.50 175 PHE A CA 1
ATOM 1329 C C . PHE A 1 175 ? -3.649 0.561 21.996 1.00 46.50 175 PHE A C 1
ATOM 1331 O O . PHE A 1 175 ? -3.567 -0.216 21.047 1.00 46.50 175 PHE A O 1
ATOM 1338 N N . MET A 1 176 ? -3.565 1.886 21.822 1.00 39.59 176 MET A N 1
ATOM 1339 C CA . MET A 1 176 ? -3.295 2.475 20.503 1.00 39.59 176 MET A CA 1
ATOM 1340 C C . MET A 1 176 ? -1.884 2.158 19.991 1.00 39.59 176 MET A C 1
ATOM 1342 O O . MET A 1 176 ? -1.692 2.021 18.786 1.00 39.59 176 MET A O 1
ATOM 1346 N N . SER A 1 177 ? -0.910 1.982 20.888 1.00 37.81 177 SER A N 1
ATOM 1347 C CA . SER A 1 177 ? 0.485 1.703 20.520 1.00 37.81 1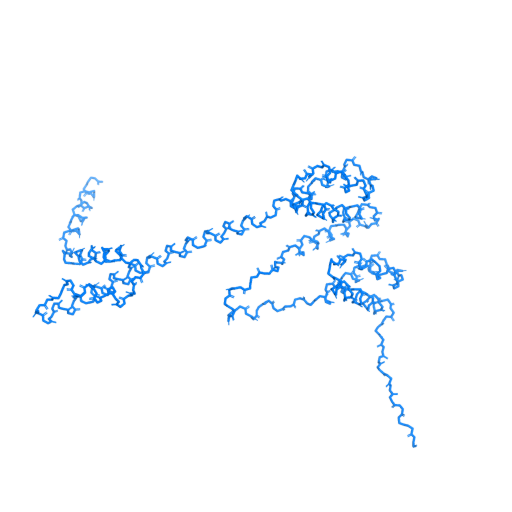77 SER A CA 1
ATOM 1348 C C . SER A 1 177 ? 0.727 0.232 20.145 1.00 37.81 177 SER A C 1
ATOM 1350 O O . SER A 1 177 ? 1.600 -0.057 19.329 1.00 37.81 177 SER A O 1
ATOM 1352 N N . ALA A 1 178 ? -0.075 -0.704 20.669 1.00 39.62 178 ALA A N 1
ATOM 1353 C CA . ALA A 1 178 ? -0.012 -2.126 20.307 1.00 39.62 178 ALA A CA 1
ATOM 1354 C C . ALA A 1 178 ? -0.582 -2.438 18.903 1.00 39.62 178 ALA A C 1
ATOM 1356 O O . ALA A 1 178 ? -0.256 -3.476 18.332 1.00 39.62 178 ALA A O 1
ATOM 1357 N N . LYS A 1 179 ? -1.377 -1.530 18.309 1.00 42.50 179 LYS A N 1
ATOM 1358 C CA . LYS A 1 179 ? -1.936 -1.668 16.945 1.00 42.50 179 LYS A CA 1
ATOM 1359 C C . LYS A 1 179 ? -0.914 -1.394 15.814 1.00 42.50 179 LYS A C 1
ATOM 1361 O O . LYS A 1 179 ? -1.246 -1.569 14.648 1.00 42.50 179 LYS A O 1
ATOM 1366 N N . VAL A 1 180 ? 0.330 -0.995 16.127 1.00 38.12 180 VAL A N 1
ATOM 1367 C CA . VAL A 1 180 ? 1.346 -0.527 15.146 1.00 38.12 180 VAL A CA 1
ATOM 1368 C C . VAL A 1 180 ? 2.381 -1.601 14.742 1.00 38.12 180 VAL A C 1
ATOM 1370 O O . VAL A 1 180 ? 3.334 -1.299 14.029 1.00 38.12 180 VAL A O 1
ATOM 1373 N N . LEU A 1 181 ? 2.231 -2.876 15.129 1.00 34.62 181 LEU A N 1
ATOM 1374 C CA . LEU A 1 181 ? 3.124 -3.942 14.637 1.00 34.62 181 LEU A CA 1
ATOM 1375 C C . LEU A 1 181 ? 2.409 -4.903 13.672 1.00 34.62 181 LEU A C 1
ATOM 1377 O O . LEU A 1 181 ? 1.667 -5.779 14.116 1.00 34.62 181 LEU A O 1
ATOM 1381 N N . PRO A 1 182 ? 2.656 -4.808 12.351 1.00 37.47 182 PRO A N 1
ATOM 1382 C CA . PRO A 1 182 ? 2.118 -5.766 11.403 1.00 37.47 182 PRO A CA 1
ATOM 1383 C C . PRO A 1 182 ? 2.937 -7.061 11.418 1.00 37.47 182 PRO A C 1
ATOM 1385 O O . PRO A 1 182 ? 4.129 -7.084 11.104 1.00 37.47 182 PRO A O 1
ATOM 1388 N N . ALA A 1 183 ? 2.256 -8.174 11.683 1.00 42.34 183 ALA A N 1
ATOM 1389 C CA . ALA A 1 183 ? 2.677 -9.475 11.195 1.00 42.34 183 ALA A CA 1
ATOM 1390 C C . ALA A 1 183 ? 2.606 -9.480 9.655 1.00 42.34 183 ALA A C 1
ATOM 1392 O O . ALA A 1 183 ? 1.640 -8.998 9.062 1.00 42.34 183 ALA A O 1
ATOM 1393 N N . THR A 1 184 ? 3.606 -10.100 9.024 1.00 38.41 184 THR A N 1
ATOM 1394 C CA . THR A 1 184 ? 3.713 -10.462 7.594 1.00 38.41 184 THR A CA 1
ATOM 1395 C C . THR A 1 184 ? 4.302 -9.423 6.621 1.00 38.41 184 THR A C 1
ATOM 1397 O O . THR A 1 184 ? 3.614 -8.676 5.931 1.00 38.41 184 THR A O 1
ATOM 1400 N N . CYS A 1 185 ? 5.627 -9.509 6.457 1.00 30.45 185 CYS A N 1
ATOM 1401 C CA . CYS A 1 185 ? 6.309 -9.339 5.172 1.00 30.45 185 CYS A CA 1
ATOM 1402 C C . CYS A 1 185 ? 7.285 -10.521 5.020 1.00 30.45 185 CYS A C 1
ATOM 1404 O O . CYS A 1 185 ? 8.391 -10.492 5.552 1.00 30.45 185 CYS A O 1
ATOM 1406 N N . ARG A 1 186 ? 6.837 -11.625 4.400 1.00 39.53 186 ARG A N 1
ATOM 1407 C CA . ARG A 1 186 ? 7.602 -12.889 4.296 1.00 39.53 186 ARG A CA 1
ATOM 1408 C C . ARG A 1 186 ? 8.278 -13.105 2.935 1.00 39.53 186 ARG A C 1
ATOM 1410 O O . ARG A 1 186 ? 8.764 -14.199 2.682 1.00 39.53 186 ARG A O 1
ATOM 1417 N N . THR A 1 187 ? 8.339 -12.091 2.072 1.00 36.47 187 THR A N 1
ATOM 1418 C CA . THR A 1 187 ? 8.944 -12.218 0.728 1.00 36.47 187 THR A CA 1
ATOM 1419 C C . THR A 1 187 ? 9.907 -11.100 0.325 1.00 36.47 187 THR A C 1
ATOM 1421 O O . THR A 1 187 ? 10.436 -11.140 -0.782 1.00 36.47 187 THR A O 1
ATOM 1424 N N . CYS A 1 188 ? 10.243 -10.158 1.210 1.00 30.58 188 CYS A N 1
ATOM 1425 C CA . CYS A 1 188 ? 11.339 -9.224 0.943 1.00 30.58 188 CYS A CA 1
ATOM 1426 C C . CYS A 1 188 ? 12.649 -9.764 1.533 1.00 30.58 188 CYS A C 1
ATOM 1428 O O . CYS A 1 188 ? 12.786 -9.907 2.740 1.00 30.58 188 CYS A O 1
ATOM 1430 N N . ASN A 1 189 ? 13.585 -10.086 0.644 1.00 32.72 189 ASN A N 1
ATOM 1431 C CA . ASN A 1 189 ? 14.928 -10.627 0.863 1.00 32.72 189 ASN A CA 1
ATOM 1432 C C . ASN A 1 189 ? 15.663 -10.012 2.088 1.00 32.72 189 ASN A C 1
ATOM 1434 O O . ASN A 1 189 ? 16.145 -8.879 2.041 1.00 32.72 189 ASN A O 1
ATOM 1438 N N . LEU A 1 190 ? 15.721 -10.772 3.192 1.00 33.84 190 LEU A N 1
ATOM 1439 C CA . LEU A 1 190 ? 16.377 -10.447 4.465 1.00 33.84 190 LEU A CA 1
ATOM 1440 C C . LEU A 1 190 ? 17.893 -10.702 4.374 1.00 33.84 190 LEU A C 1
ATOM 1442 O O . LEU A 1 190 ? 18.333 -11.824 4.603 1.00 33.84 190 LEU A O 1
ATOM 1446 N N . TYR A 1 191 ? 18.710 -9.677 4.130 1.00 34.62 191 TYR A N 1
ATOM 1447 C CA . TYR A 1 191 ? 20.139 -9.758 4.492 1.00 34.62 191 TYR A CA 1
ATOM 1448 C C . TYR A 1 191 ? 20.719 -8.500 5.154 1.00 34.62 191 TYR A C 1
ATOM 1450 O O . TYR A 1 191 ? 21.815 -8.566 5.701 1.00 34.62 191 TYR A O 1
ATOM 1458 N N . THR A 1 192 ? 19.995 -7.377 5.211 1.00 32.97 192 THR A N 1
ATOM 1459 C CA . THR A 1 192 ? 20.560 -6.108 5.728 1.00 32.97 192 THR A CA 1
ATOM 1460 C C . THR A 1 192 ? 19.707 -5.354 6.753 1.00 32.97 192 THR A C 1
ATOM 1462 O O . THR A 1 192 ? 20.135 -4.307 7.225 1.00 32.97 192 THR A O 1
ATOM 1465 N N . LEU A 1 193 ? 18.554 -5.885 7.182 1.00 31.84 193 LEU A N 1
ATOM 1466 C CA . LEU A 1 193 ? 17.682 -5.241 8.189 1.00 31.84 193 LEU A CA 1
ATOM 1467 C C . LEU A 1 193 ? 17.621 -5.962 9.553 1.00 31.84 193 LEU A C 1
ATOM 1469 O O . LEU A 1 193 ? 16.908 -5.523 10.449 1.00 31.84 193 LEU A O 1
ATOM 1473 N N . ASN A 1 194 ? 18.404 -7.027 9.752 1.00 30.80 194 ASN A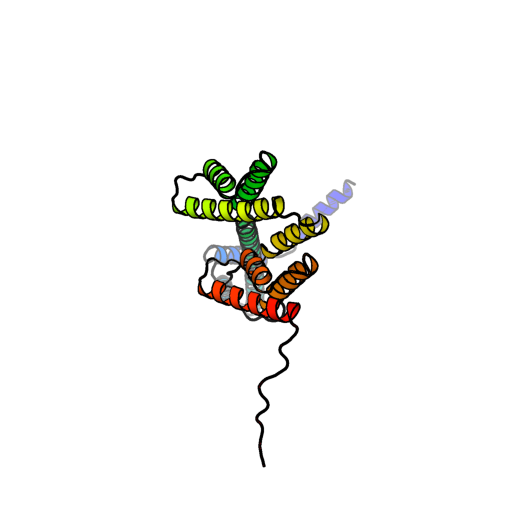 N 1
ATOM 1474 C CA . ASN A 1 194 ? 18.341 -7.880 10.951 1.00 30.80 194 ASN A CA 1
ATOM 1475 C C . ASN A 1 194 ? 19.030 -7.331 12.216 1.00 30.80 194 ASN A C 1
ATOM 1477 O O . ASN A 1 194 ? 19.062 -8.029 13.223 1.00 30.80 194 ASN A O 1
ATOM 1481 N N . ALA A 1 195 ? 19.581 -6.114 12.213 1.00 31.94 195 ALA A N 1
ATOM 1482 C CA . ALA A 1 195 ? 20.353 -5.624 13.362 1.00 31.94 195 ALA A CA 1
ATOM 1483 C C . ALA A 1 195 ? 19.603 -4.651 14.294 1.00 31.94 195 ALA A C 1
ATOM 1485 O O . ALA A 1 195 ? 20.104 -4.379 15.380 1.00 31.94 195 ALA A O 1
ATOM 1486 N N . ALA A 1 196 ? 18.433 -4.119 13.912 1.00 31.98 196 ALA A N 1
ATOM 1487 C CA . ALA A 1 196 ? 17.833 -2.985 14.635 1.00 31.98 196 ALA A CA 1
ATOM 1488 C C . ALA A 1 196 ? 16.452 -3.230 15.277 1.00 31.98 196 ALA A C 1
ATOM 1490 O O . ALA A 1 196 ? 16.016 -2.391 16.057 1.00 31.98 196 ALA A O 1
ATOM 1491 N N . PHE A 1 197 ? 15.767 -4.346 15.004 1.00 33.56 197 PHE A N 1
ATOM 1492 C CA . PHE A 1 197 ? 14.407 -4.602 15.525 1.00 33.56 197 PHE A CA 1
ATOM 1493 C C . PHE A 1 197 ? 14.229 -6.024 16.089 1.00 33.56 197 PHE A C 1
ATOM 1495 O O . PHE A 1 197 ? 13.202 -6.673 15.902 1.00 33.56 197 PHE A O 1
ATOM 1502 N N . SER A 1 198 ? 15.249 -6.517 16.795 1.00 33.59 198 SER A N 1
ATOM 1503 C CA . SER A 1 198 ? 15.162 -7.762 17.561 1.00 33.59 198 SER A CA 1
ATOM 1504 C C . SER A 1 198 ? 14.373 -7.521 18.854 1.00 33.59 198 SER A C 1
ATOM 1506 O O . SER A 1 198 ? 14.875 -6.891 19.779 1.00 33.59 198 SER A O 1
ATOM 1508 N N . GLU A 1 199 ? 13.144 -8.038 18.882 1.00 38.16 199 GLU A N 1
ATOM 1509 C CA . GLU A 1 199 ? 12.439 -8.545 20.068 1.00 38.16 199 GLU A CA 1
ATOM 1510 C C . GLU A 1 199 ? 12.239 -7.568 21.242 1.00 38.16 199 GLU A C 1
ATOM 1512 O O . GLU A 1 199 ? 13.049 -7.497 22.164 1.00 38.16 199 GLU A O 1
ATOM 1517 N N . VAL A 1 200 ? 11.070 -6.916 21.315 1.00 42.88 200 VAL A N 1
ATOM 1518 C CA . VAL A 1 200 ? 10.488 -6.639 22.639 1.00 42.88 200 VAL A CA 1
ATOM 1519 C C . VAL A 1 200 ? 9.871 -7.959 23.108 1.00 42.88 200 VAL A C 1
ATOM 1521 O O . VAL A 1 200 ? 8.901 -8.414 22.501 1.00 42.88 200 VAL A O 1
ATOM 1524 N N . PRO A 1 201 ? 10.422 -8.627 24.135 1.00 56.88 201 PRO A N 1
ATOM 1525 C CA . PRO A 1 201 ? 9.932 -9.936 24.545 1.00 56.88 201 PRO A CA 1
ATOM 1526 C C . PRO A 1 201 ? 8.499 -9.815 25.081 1.00 56.88 201 PRO A C 1
ATOM 1528 O O . PRO A 1 201 ? 8.230 -8.920 25.883 1.00 56.88 201 PRO A O 1
ATOM 1531 N N . LYS A 1 202 ? 7.597 -10.739 24.717 1.00 58.91 202 LYS A N 1
ATOM 1532 C CA . LYS A 1 202 ? 6.229 -10.878 25.277 1.00 58.91 202 LYS A CA 1
ATOM 1533 C C . LYS A 1 202 ? 6.223 -10.824 26.818 1.00 58.91 202 LYS A C 1
ATOM 1535 O O . LYS A 1 202 ? 5.350 -10.218 27.431 1.00 58.91 202 LYS A O 1
ATOM 1540 N N . THR A 1 203 ? 7.291 -11.326 27.437 1.00 60.84 203 THR A N 1
ATOM 1541 C CA . THR A 1 203 ? 7.555 -11.292 28.884 1.00 60.84 203 THR A CA 1
ATOM 1542 C C . THR A 1 203 ? 7.809 -9.900 29.478 1.00 60.84 203 THR A C 1
ATOM 1544 O O . THR A 1 203 ? 7.729 -9.748 30.696 1.00 60.84 203 THR A O 1
ATOM 1547 N N . ARG A 1 204 ? 8.131 -8.874 28.678 1.00 69.25 204 ARG A N 1
ATOM 1548 C CA . ARG A 1 204 ? 8.178 -7.476 29.149 1.00 69.25 204 ARG A CA 1
ATOM 1549 C C . ARG A 1 204 ? 6.785 -6.855 29.204 1.00 69.25 204 ARG A C 1
ATOM 1551 O O . ARG A 1 204 ? 6.467 -6.213 30.192 1.00 69.25 204 ARG A O 1
ATOM 1558 N N . LEU A 1 205 ? 5.939 -7.122 28.209 1.00 71.31 205 LEU A N 1
ATOM 1559 C CA . LEU A 1 205 ? 4.572 -6.592 28.163 1.00 71.31 205 LEU A CA 1
ATOM 1560 C C . LEU A 1 205 ? 3.706 -7.135 29.306 1.00 71.31 205 LEU A C 1
ATOM 1562 O O . LEU A 1 205 ? 3.023 -6.365 29.975 1.00 71.31 205 LEU A O 1
ATOM 1566 N N . VAL A 1 206 ? 3.792 -8.441 29.581 1.00 78.06 206 VAL A N 1
ATOM 1567 C CA . VAL A 1 206 ? 3.088 -9.062 30.718 1.00 78.06 206 VAL A CA 1
ATOM 1568 C C . VAL A 1 206 ? 3.558 -8.464 32.047 1.00 78.06 206 VAL A C 1
ATOM 1570 O O . VAL A 1 206 ? 2.744 -8.132 32.903 1.00 78.06 206 VAL A O 1
ATOM 1573 N N . ARG A 1 207 ? 4.868 -8.250 32.205 1.00 77.19 207 ARG A N 1
ATOM 1574 C CA . ARG A 1 207 ? 5.453 -7.635 33.405 1.00 77.19 207 ARG A CA 1
ATOM 1575 C C . ARG A 1 207 ? 4.970 -6.221 33.645 1.00 77.19 207 ARG A C 1
ATOM 1577 O O . ARG A 1 207 ? 4.574 -5.915 34.767 1.00 77.19 207 ARG A O 1
ATOM 1584 N N . ASP A 1 208 ? 4.998 -5.385 32.618 1.00 73.12 208 ASP A N 1
ATOM 1585 C CA . ASP A 1 208 ? 4.583 -3.990 32.732 1.00 73.12 208 ASP A CA 1
ATOM 1586 C C . ASP A 1 208 ? 3.081 -3.899 33.051 1.00 73.12 208 ASP A C 1
ATOM 1588 O O . ASP A 1 208 ? 2.669 -3.094 33.888 1.00 73.12 208 ASP A O 1
ATOM 1592 N N . GLN A 1 209 ? 2.273 -4.797 32.476 1.00 74.75 209 GLN A N 1
ATOM 1593 C CA . GLN A 1 209 ? 0.842 -4.883 32.757 1.00 74.75 209 GLN A CA 1
ATOM 1594 C C . GLN A 1 209 ? 0.545 -5.351 34.190 1.00 74.75 209 GLN A C 1
ATOM 1596 O O . GLN A 1 209 ? -0.257 -4.728 34.887 1.00 74.75 209 GLN A O 1
ATOM 1601 N N . VAL A 1 210 ? 1.197 -6.420 34.658 1.00 80.50 210 VAL A N 1
ATOM 1602 C CA . VAL A 1 210 ? 1.056 -6.906 36.042 1.00 80.50 210 VAL A CA 1
ATOM 1603 C C . VAL A 1 210 ? 1.525 -5.846 37.036 1.00 80.50 210 VAL A C 1
ATOM 1605 O O . VAL A 1 210 ? 0.861 -5.606 38.045 1.00 80.50 210 VAL A O 1
ATOM 1608 N N . HIS A 1 211 ? 2.615 -5.146 36.722 1.00 79.88 211 HIS A N 1
ATOM 1609 C CA . HIS A 1 211 ? 3.108 -4.054 37.550 1.00 79.88 211 HIS A CA 1
ATOM 1610 C C . HIS A 1 211 ? 2.076 -2.925 37.672 1.00 79.88 211 HIS A C 1
ATOM 1612 O O . HIS A 1 211 ? 1.788 -2.463 38.776 1.00 79.88 211 HIS A O 1
ATOM 1618 N N . ALA A 1 212 ? 1.453 -2.525 36.559 1.00 69.81 212 ALA A N 1
ATOM 1619 C CA . ALA A 1 212 ? 0.395 -1.519 36.557 1.00 69.81 212 ALA A CA 1
ATOM 1620 C C . ALA A 1 212 ? -0.855 -1.969 37.343 1.00 69.81 212 ALA A C 1
ATOM 1622 O O . ALA A 1 212 ? -1.440 -1.169 38.076 1.00 69.81 212 ALA A O 1
ATOM 1623 N N . LEU A 1 213 ? -1.244 -3.247 37.245 1.00 75.81 213 LEU A N 1
ATOM 1624 C CA . LEU A 1 213 ? -2.364 -3.817 38.007 1.00 75.81 213 LEU A CA 1
ATOM 1625 C C . LEU A 1 213 ? -2.119 -3.762 39.521 1.00 75.81 213 LEU A C 1
ATOM 1627 O O . LEU A 1 213 ? -3.011 -3.370 40.274 1.00 75.81 213 LEU A O 1
ATOM 1631 N N . LEU A 1 214 ? -0.909 -4.107 39.964 1.00 77.12 214 LEU A N 1
ATOM 1632 C CA . LEU A 1 214 ? -0.543 -4.108 41.383 1.00 77.12 214 LEU A CA 1
ATOM 1633 C C . LEU A 1 214 ? -0.330 -2.700 41.943 1.00 77.12 214 LEU A C 1
ATOM 1635 O O . LEU A 1 214 ? -0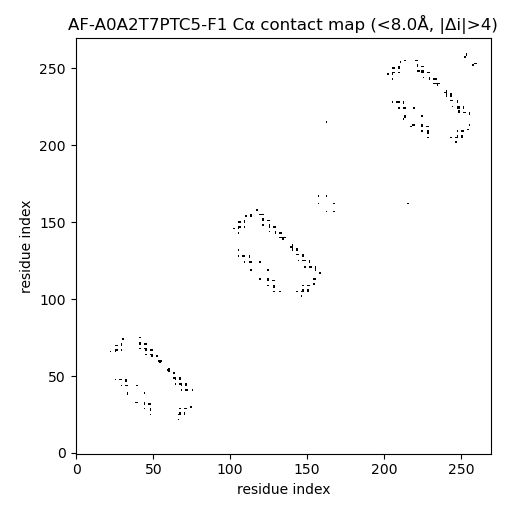.658 -2.451 43.101 1.00 77.12 214 LEU A O 1
ATOM 1639 N N . GLN A 1 215 ? 0.138 -1.754 41.125 1.00 76.56 215 GLN A N 1
ATOM 1640 C CA . GLN A 1 215 ? 0.144 -0.337 41.500 1.00 76.56 215 GLN A CA 1
ATOM 1641 C C . GLN A 1 215 ? -1.278 0.214 41.675 1.00 76.56 215 GLN A C 1
ATOM 1643 O O . GLN A 1 215 ? -1.528 1.002 42.586 1.00 76.56 215 GLN A O 1
ATOM 1648 N N . ALA A 1 216 ? -2.217 -0.198 40.817 1.00 65.06 216 ALA A N 1
ATOM 1649 C CA . ALA A 1 216 ? -3.604 0.256 40.872 1.00 65.06 216 ALA A CA 1
ATOM 1650 C C . ALA A 1 216 ? -4.402 -0.388 42.015 1.00 65.06 216 ALA A C 1
ATOM 1652 O O . ALA A 1 216 ? -5.345 0.211 42.533 1.00 65.06 216 ALA A O 1
ATOM 1653 N N . THR A 1 217 ? -4.071 -1.618 42.409 1.00 75.94 217 THR A N 1
ATOM 1654 C CA . THR A 1 217 ? -4.737 -2.305 43.519 1.00 75.94 217 THR A CA 1
ATOM 1655 C C . THR A 1 217 ? -3.734 -3.190 44.268 1.00 75.94 217 THR A C 1
ATOM 1657 O O . THR A 1 217 ? -3.595 -4.371 43.956 1.00 75.94 217 THR A O 1
ATOM 1660 N N . PRO A 1 218 ? -3.045 -2.654 45.288 1.00 78.88 218 PRO A N 1
ATOM 1661 C CA . PRO A 1 218 ? -1.949 -3.358 45.960 1.00 78.88 218 PRO A CA 1
ATOM 1662 C C . PRO A 1 218 ? -2.400 -4.552 46.815 1.00 78.88 218 PRO A C 1
ATOM 1664 O O . PRO A 1 218 ? -1.571 -5.342 47.251 1.00 78.88 218 PRO A O 1
ATOM 1667 N N . THR A 1 219 ? -3.706 -4.700 47.062 1.00 80.06 219 THR A N 1
ATOM 1668 C CA . THR A 1 219 ? -4.295 -5.803 47.841 1.00 80.06 219 THR A CA 1
ATOM 1669 C C . THR A 1 219 ? -4.835 -6.940 46.972 1.00 80.06 219 THR A C 1
ATOM 1671 O O . THR A 1 219 ? -5.607 -7.764 47.462 1.00 80.06 219 THR A O 1
ATOM 1674 N N . LEU A 1 220 ? -4.507 -6.967 45.677 1.00 82.62 220 LEU A N 1
ATOM 1675 C CA . LEU A 1 220 ? -4.993 -8.003 44.771 1.00 82.62 220 LEU A CA 1
ATOM 1676 C C . LEU A 1 220 ? -4.422 -9.383 45.147 1.00 82.62 220 LEU A C 1
ATOM 1678 O O . LEU A 1 220 ? -3.228 -9.513 45.415 1.00 82.62 220 LEU A O 1
ATOM 1682 N N . SER A 1 221 ? -5.259 -10.424 45.133 1.00 86.94 221 SER A N 1
ATOM 1683 C CA . SER A 1 221 ? -4.776 -11.804 45.254 1.00 86.94 221 SER A CA 1
ATOM 1684 C C . SER A 1 221 ? -4.098 -12.256 43.952 1.00 86.94 221 SER A C 1
ATOM 1686 O O . SER A 1 221 ? -4.345 -11.689 42.887 1.00 86.94 221 SER A O 1
ATOM 1688 N N . VAL A 1 222 ? -3.261 -13.300 44.000 1.00 84.81 222 VAL A N 1
ATOM 1689 C CA . VAL A 1 222 ? -2.626 -13.850 42.782 1.00 84.81 222 VAL A CA 1
ATOM 1690 C C . VAL A 1 222 ? -3.671 -14.322 41.772 1.00 84.81 222 VAL A C 1
ATOM 1692 O O . VAL A 1 222 ? -3.501 -14.095 40.576 1.00 84.81 222 VAL A O 1
ATOM 1695 N N . ALA A 1 223 ? -4.769 -14.922 42.239 1.00 79.06 223 ALA A N 1
ATOM 1696 C CA . ALA A 1 223 ? -5.856 -15.376 41.376 1.00 79.06 223 ALA A CA 1
ATOM 1697 C C . ALA A 1 223 ? -6.540 -14.196 40.667 1.00 79.06 223 ALA A C 1
ATOM 1699 O O . ALA A 1 223 ? -6.693 -14.217 39.447 1.00 79.06 223 ALA A O 1
ATOM 1700 N N . ASP A 1 224 ? -6.853 -13.128 41.405 1.00 78.50 224 ASP A N 1
ATOM 1701 C CA . ASP A 1 224 ? -7.470 -11.925 40.836 1.00 78.50 224 ASP A CA 1
ATOM 1702 C C . ASP A 1 224 ? -6.512 -11.178 39.896 1.00 78.50 224 ASP A C 1
ATOM 1704 O O . ASP A 1 224 ? -6.935 -10.617 38.888 1.00 78.50 224 ASP A O 1
ATOM 1708 N N . CYS A 1 225 ? -5.211 -11.178 40.202 1.00 81.38 225 CYS A N 1
ATOM 1709 C CA . CYS A 1 225 ? -4.171 -10.598 39.349 1.00 81.38 225 CYS A CA 1
ATOM 1710 C C . CYS A 1 225 ? -4.053 -11.350 38.030 1.00 81.38 225 CYS A C 1
ATOM 1712 O O . CYS A 1 225 ? -4.034 -10.729 36.968 1.00 81.38 225 CYS A O 1
ATOM 1714 N N . THR A 1 226 ? -4.041 -12.680 38.104 1.00 82.75 226 THR A N 1
ATOM 1715 C CA . THR A 1 226 ? -3.943 -13.551 36.933 1.00 82.75 226 THR A CA 1
ATOM 1716 C C . THR A 1 226 ? -5.165 -13.372 36.044 1.00 82.75 226 THR A C 1
ATOM 1718 O O . THR A 1 226 ? -4.996 -13.080 34.870 1.00 82.75 226 THR A O 1
ATOM 1721 N N . ALA A 1 227 ? -6.376 -13.414 36.609 1.00 75.81 227 ALA A N 1
ATOM 1722 C CA . ALA A 1 227 ? -7.614 -13.218 35.853 1.00 75.81 227 ALA A CA 1
ATOM 1723 C C . ALA A 1 227 ? -7.692 -11.833 35.183 1.00 75.81 227 ALA A C 1
ATOM 1725 O O . ALA A 1 227 ? -8.170 -11.703 34.059 1.00 75.81 227 ALA A O 1
ATOM 1726 N N . LYS A 1 228 ? -7.201 -10.778 35.850 1.00 75.19 228 LYS A N 1
ATOM 1727 C CA . LYS A 1 228 ? -7.151 -9.430 35.262 1.00 75.19 228 LYS A CA 1
ATOM 1728 C C . LYS A 1 228 ? -6.079 -9.281 34.184 1.00 75.19 228 LYS A C 1
ATOM 1730 O O . LYS A 1 228 ? -6.285 -8.516 33.249 1.00 75.19 228 LYS A O 1
ATOM 1735 N N . CYS A 1 229 ? -4.940 -9.950 34.332 1.00 78.12 229 CYS A N 1
ATOM 1736 C CA . CYS A 1 229 ? -3.879 -9.967 33.328 1.00 78.12 229 CYS A CA 1
ATOM 1737 C C . CYS A 1 229 ? -4.320 -10.751 32.086 1.00 78.12 229 CYS A C 1
ATOM 1739 O O . CYS A 1 229 ? -4.214 -10.241 30.974 1.00 78.12 229 CYS A O 1
ATOM 1741 N N . ASP A 1 230 ? -4.901 -11.929 32.294 1.00 76.12 230 ASP A N 1
ATOM 1742 C CA . ASP A 1 230 ? -5.460 -12.792 31.257 1.00 76.12 230 ASP A CA 1
ATOM 1743 C C . ASP A 1 230 ? -6.542 -12.065 30.438 1.00 76.12 230 ASP A C 1
ATOM 1745 O O . ASP A 1 230 ? -6.430 -11.934 29.223 1.00 76.12 230 ASP A O 1
ATOM 1749 N N . ALA A 1 231 ? -7.496 -11.397 31.097 1.00 68.88 231 ALA A N 1
ATOM 1750 C CA . ALA A 1 231 ? -8.526 -10.615 30.407 1.00 68.88 231 ALA A CA 1
ATOM 1751 C C . ALA A 1 231 ? -7.981 -9.516 29.462 1.00 68.88 231 ALA A C 1
ATOM 1753 O O . ALA A 1 231 ? -8.681 -9.097 28.538 1.00 68.88 231 ALA A O 1
ATOM 1754 N N . VAL A 1 232 ? -6.754 -9.028 29.688 1.00 66.38 232 VAL A N 1
ATOM 1755 C CA . VAL A 1 232 ? -6.082 -8.032 28.831 1.00 66.38 232 VAL A CA 1
ATOM 1756 C C . VAL A 1 232 ? -5.374 -8.689 27.646 1.00 66.38 232 VAL A C 1
ATOM 1758 O O . VAL A 1 232 ? -5.265 -8.075 26.584 1.00 66.38 232 VAL A O 1
ATOM 1761 N N . PHE A 1 233 ? -4.908 -9.923 27.820 1.00 66.50 233 PHE A N 1
ATOM 1762 C CA . PHE A 1 233 ? -4.136 -10.668 26.835 1.00 66.50 233 PHE A CA 1
ATOM 1763 C C . PHE A 1 233 ? -4.875 -11.880 26.262 1.00 66.50 233 PHE A C 1
ATOM 1765 O O . PHE A 1 233 ? -4.222 -12.710 25.648 1.00 66.50 233 PHE A O 1
ATOM 1772 N N . ALA A 1 234 ? -6.198 -11.980 26.400 1.00 64.06 234 ALA A N 1
ATOM 1773 C CA . ALA A 1 234 ? -6.980 -13.059 25.800 1.00 64.06 234 ALA A CA 1
ATOM 1774 C C . ALA A 1 234 ? -6.720 -13.129 24.278 1.00 64.06 234 ALA A C 1
ATOM 1776 O O . ALA A 1 234 ? -7.097 -12.220 23.527 1.00 64.06 234 ALA A O 1
ATOM 1777 N N . LEU A 1 235 ? -6.018 -14.181 23.838 1.00 62.81 235 LEU A N 1
ATOM 1778 C CA . LEU A 1 235 ? -5.621 -14.421 22.448 1.00 62.81 235 LEU A CA 1
ATOM 1779 C C . LEU A 1 235 ? -6.470 -15.546 21.849 1.00 62.81 235 LEU A C 1
ATOM 1781 O O . LEU A 1 235 ? -6.637 -16.587 22.464 1.00 62.81 235 LEU A O 1
ATOM 1785 N N . ASP A 1 236 ? -6.900 -15.394 20.594 1.00 43.47 236 ASP A N 1
ATOM 1786 C CA . ASP A 1 236 ? -7.748 -16.376 19.889 1.00 43.47 236 ASP A CA 1
ATOM 1787 C C . ASP A 1 236 ? -6.991 -17.652 19.431 1.00 43.47 236 ASP A C 1
ATOM 1789 O O . ASP A 1 236 ? -7.532 -18.489 18.705 1.00 43.47 236 ASP A O 1
ATOM 1793 N N . VAL A 1 237 ? -5.712 -17.805 19.803 1.00 52.12 237 VAL A N 1
ATOM 1794 C CA . VAL A 1 237 ? -4.868 -18.952 19.434 1.00 52.12 237 VAL A CA 1
ATOM 1795 C C . VAL A 1 237 ? -4.607 -19.802 20.683 1.00 52.12 237 VAL A C 1
ATOM 1797 O O . VAL A 1 237 ? -3.823 -19.374 21.531 1.00 52.12 237 VAL A O 1
ATOM 1800 N N . PRO A 1 238 ? -5.125 -21.046 20.766 1.00 52.34 238 PRO A N 1
ATOM 1801 C CA . PRO A 1 238 ? -5.111 -21.839 22.004 1.00 52.34 238 PRO A CA 1
ATOM 1802 C C . PRO A 1 238 ? -3.719 -22.049 22.619 1.00 52.34 238 PRO A C 1
ATOM 1804 O O . PRO A 1 238 ? -3.550 -22.074 23.832 1.00 52.34 238 PRO A O 1
ATOM 1807 N N . ARG A 1 239 ? -2.682 -22.187 21.780 1.00 53.69 239 ARG A N 1
ATOM 1808 C CA . ARG A 1 239 ? -1.293 -22.341 22.252 1.00 53.69 239 ARG A CA 1
ATOM 1809 C C . ARG A 1 239 ? -0.674 -21.044 22.758 1.00 53.69 239 ARG A C 1
ATOM 1811 O O . ARG A 1 239 ? 0.247 -21.091 23.565 1.00 53.69 239 ARG A O 1
ATOM 1818 N N . GLU A 1 240 ? -1.091 -19.904 22.221 1.00 57.75 240 GLU A N 1
ATOM 1819 C CA . GLU A 1 240 ? -0.543 -18.609 22.623 1.00 57.75 240 GLU A CA 1
ATOM 1820 C C . GLU A 1 240 ? -1.256 -18.050 23.850 1.00 57.75 240 GLU A C 1
ATOM 1822 O O . GLU A 1 240 ? -0.586 -17.357 24.620 1.00 57.75 240 GLU A O 1
ATOM 1827 N N . GLU A 1 241 ? -2.533 -18.416 24.015 1.00 66.88 241 GLU A N 1
ATOM 1828 C CA . GLU A 1 241 ? -3.397 -18.228 25.186 1.00 66.88 241 GLU A CA 1
ATOM 1829 C C . GLU A 1 241 ? -2.832 -18.969 26.410 1.00 66.88 241 GLU A C 1
ATOM 1831 O O . GLU A 1 241 ? -2.473 -18.341 27.400 1.00 66.88 241 GLU A O 1
ATOM 1836 N N . GLU A 1 242 ? -2.549 -20.272 26.290 1.00 71.56 242 GLU A N 1
ATOM 1837 C CA . GLU A 1 242 ? -1.966 -21.057 27.393 1.00 71.56 242 GLU A CA 1
ATOM 1838 C C . GLU A 1 242 ? -0.592 -20.519 27.848 1.00 71.56 242 GLU A C 1
ATOM 1840 O O . GLU A 1 242 ? -0.227 -20.577 29.025 1.00 71.56 242 GLU A O 1
ATOM 1845 N N . LEU A 1 243 ? 0.183 -19.951 26.916 1.00 71.06 243 LEU A N 1
ATOM 1846 C CA . LEU A 1 243 ? 1.456 -19.296 27.225 1.00 71.06 243 LEU A CA 1
ATOM 1847 C C . LEU A 1 243 ? 1.260 -17.949 27.936 1.00 71.06 243 LEU A C 1
ATOM 1849 O O . LEU A 1 243 ? 2.005 -17.654 28.870 1.00 71.06 243 LEU A O 1
ATOM 1853 N N . THR A 1 244 ? 0.288 -17.129 27.519 1.00 71.88 244 THR A N 1
ATOM 1854 C CA . THR A 1 244 ? -0.049 -15.878 28.226 1.00 71.88 244 THR A CA 1
ATOM 1855 C C . THR A 1 244 ? -0.558 -16.142 29.631 1.00 71.88 244 THR A C 1
ATOM 1857 O O . THR A 1 244 ? -0.134 -15.440 30.545 1.00 71.88 244 THR A O 1
ATOM 1860 N N . ASP A 1 245 ? -1.368 -17.179 29.829 1.00 78.12 245 ASP A N 1
ATOM 1861 C CA . ASP A 1 245 ? -1.920 -17.536 31.138 1.00 78.12 245 ASP A CA 1
ATOM 1862 C C . ASP A 1 245 ? -0.806 -17.906 32.114 1.00 78.12 245 ASP A C 1
ATOM 1864 O O . ASP A 1 245 ? -0.749 -17.419 33.248 1.00 78.12 245 ASP A O 1
ATOM 1868 N N . GLN A 1 246 ? 0.141 -18.727 31.650 1.00 81.31 246 GLN A N 1
ATOM 1869 C CA . GLN A 1 246 ? 1.309 -19.116 32.436 1.00 81.31 246 GLN A CA 1
ATOM 1870 C C . GLN A 1 246 ? 2.233 -17.934 32.738 1.00 81.31 246 GLN A C 1
ATOM 1872 O O . GLN A 1 246 ? 2.802 -17.868 33.833 1.00 81.31 246 GLN A O 1
ATOM 1877 N N . ASP A 1 247 ? 2.403 -17.007 31.794 1.00 83.38 247 ASP A N 1
ATOM 1878 C CA . ASP A 1 247 ? 3.225 -15.814 31.989 1.00 83.38 247 ASP A CA 1
ATOM 1879 C C . ASP A 1 247 ? 2.563 -14.832 32.970 1.00 83.38 247 ASP A C 1
ATOM 1881 O O . ASP A 1 247 ? 3.226 -14.357 33.896 1.00 83.38 247 ASP A O 1
ATOM 1885 N N . CYS A 1 248 ? 1.256 -14.588 32.835 1.00 83.06 248 CYS A N 1
ATOM 1886 C CA . CYS A 1 248 ? 0.462 -13.769 33.752 1.00 83.06 248 CYS A CA 1
ATOM 1887 C C . CYS A 1 248 ? 0.484 -14.343 35.174 1.00 83.06 248 CYS A C 1
ATOM 1889 O O . CYS A 1 248 ? 0.793 -13.622 36.127 1.00 83.06 248 CYS A O 1
ATOM 1891 N N . ALA A 1 249 ? 0.244 -15.649 35.326 1.00 84.62 249 ALA A N 1
ATOM 1892 C CA . ALA A 1 249 ? 0.269 -16.318 36.624 1.00 84.62 249 ALA A CA 1
ATOM 1893 C C . ALA A 1 249 ? 1.646 -16.209 37.292 1.00 84.62 249 ALA A C 1
ATOM 1895 O O . ALA A 1 249 ? 1.761 -15.837 38.463 1.00 84.62 249 ALA A O 1
ATOM 1896 N N . ARG A 1 250 ? 2.715 -16.482 36.535 1.00 84.81 250 ARG A N 1
ATOM 1897 C CA . ARG A 1 250 ? 4.095 -16.440 37.035 1.00 84.81 250 ARG A CA 1
ATOM 1898 C C . ARG A 1 250 ? 4.494 -15.045 37.496 1.00 84.81 250 ARG A C 1
ATOM 1900 O O . ARG A 1 250 ? 5.157 -14.906 38.523 1.00 84.81 250 ARG A O 1
ATOM 1907 N N . GLU A 1 251 ? 4.122 -14.023 36.740 1.00 86.38 251 GLU A N 1
ATOM 1908 C CA . GLU A 1 251 ? 4.515 -12.651 37.028 1.00 86.38 251 GLU A CA 1
ATOM 1909 C C . GLU A 1 251 ? 3.712 -12.057 38.195 1.00 86.38 251 GLU A C 1
ATOM 1911 O O . GLU A 1 251 ? 4.298 -11.446 39.090 1.00 86.38 251 GLU A O 1
ATOM 1916 N N . CYS A 1 252 ? 2.406 -12.339 38.273 1.00 86.31 252 CYS A N 1
ATOM 1917 C CA . CYS A 1 252 ? 1.582 -12.008 39.439 1.00 86.31 252 CYS A CA 1
ATOM 1918 C C . CYS A 1 252 ? 2.117 -12.673 40.716 1.00 86.31 252 CYS A C 1
ATOM 1920 O O . CYS A 1 252 ? 2.243 -12.020 41.753 1.00 86.31 252 CYS A O 1
ATOM 1922 N N . GLN A 1 253 ? 2.504 -13.951 40.638 1.00 88.62 253 GLN A N 1
ATOM 1923 C CA . GLN A 1 253 ? 3.101 -14.672 41.762 1.00 88.62 253 GLN A CA 1
ATOM 1924 C C . GLN A 1 253 ? 4.413 -14.020 42.223 1.00 88.62 253 GLN A C 1
ATOM 1926 O O . GLN A 1 253 ? 4.613 -13.821 43.421 1.00 88.62 253 GLN A O 1
ATOM 1931 N N . ARG A 1 254 ? 5.290 -13.655 41.276 1.00 85.38 254 ARG A N 1
ATOM 1932 C CA . ARG A 1 254 ? 6.582 -13.010 41.563 1.00 85.38 254 ARG A CA 1
ATOM 1933 C C . ARG A 1 254 ? 6.427 -11.653 42.235 1.00 85.38 254 ARG A C 1
ATOM 1935 O O . ARG A 1 254 ? 7.155 -11.373 43.180 1.00 85.38 254 ARG A O 1
ATOM 1942 N N . GLN A 1 255 ? 5.515 -10.808 41.759 1.00 84.00 255 GLN A N 1
ATOM 1943 C CA . GLN A 1 255 ? 5.386 -9.446 42.282 1.00 84.00 255 GLN A CA 1
ATOM 1944 C C . GLN A 1 255 ? 4.586 -9.372 43.594 1.00 84.00 255 GLN A C 1
ATOM 1946 O O . GLN A 1 255 ? 4.875 -8.504 44.414 1.00 84.00 255 GLN A O 1
ATOM 1951 N N . ILE A 1 256 ? 3.636 -10.286 43.833 1.00 84.25 256 ILE A N 1
ATOM 1952 C CA . ILE A 1 256 ? 2.849 -10.324 45.083 1.00 84.25 256 ILE A CA 1
ATOM 1953 C C . ILE A 1 256 ? 3.609 -11.031 46.214 1.00 84.25 256 ILE A C 1
ATOM 1955 O O . ILE A 1 256 ? 3.601 -10.563 47.351 1.00 84.25 256 ILE A O 1
ATOM 1959 N N . HIS A 1 257 ? 4.255 -12.166 45.929 1.00 83.50 257 HIS A N 1
ATOM 1960 C CA . HIS A 1 257 ? 4.900 -12.995 46.956 1.00 83.50 257 HIS A CA 1
ATOM 1961 C C . HIS A 1 257 ? 6.429 -12.863 47.003 1.00 83.50 257 HIS A C 1
ATOM 1963 O O . HIS A 1 257 ? 7.053 -13.409 47.912 1.00 83.50 257 HIS A O 1
ATOM 1969 N N . GLY A 1 258 ? 7.033 -12.120 46.071 1.00 68.12 258 GLY A N 1
ATOM 1970 C CA . GLY A 1 258 ? 8.482 -12.067 45.893 1.00 68.12 258 GLY A CA 1
ATOM 1971 C C . GLY A 1 258 ? 9.019 -13.261 45.097 1.00 68.12 258 GLY A C 1
ATOM 1972 O O . GLY A 1 258 ? 8.345 -14.272 44.893 1.00 68.12 258 GLY A O 1
ATOM 1973 N N . GLU A 1 259 ? 10.249 -13.137 44.600 1.00 52.00 259 GLU A N 1
ATOM 1974 C CA . GLU A 1 259 ? 10.905 -14.173 43.801 1.00 52.00 259 GLU A CA 1
ATOM 1975 C C . GLU A 1 259 ? 11.073 -15.473 44.619 1.00 52.00 259 GLU A C 1
ATOM 1977 O O . GLU A 1 259 ? 11.567 -15.412 45.749 1.00 52.00 259 GLU A O 1
ATOM 1982 N N . PRO A 1 260 ? 10.695 -16.659 44.096 1.00 51.72 260 PRO A N 1
ATOM 1983 C CA . PRO A 1 260 ? 10.967 -17.911 44.785 1.00 51.72 260 PRO A CA 1
ATOM 1984 C C . PRO A 1 260 ? 12.483 -18.128 44.809 1.00 51.72 260 PRO A C 1
ATOM 1986 O O . PRO A 1 260 ? 13.114 -18.424 43.793 1.00 51.72 260 PRO A O 1
ATOM 1989 N N . THR A 1 261 ? 13.083 -17.953 45.981 1.00 44.81 261 THR A N 1
ATOM 1990 C CA . THR A 1 261 ? 14.509 -18.153 46.218 1.00 44.81 261 THR A CA 1
ATOM 1991 C C . THR A 1 261 ? 14.870 -19.641 46.151 1.00 44.81 261 THR A C 1
ATOM 1993 O O . THR A 1 261 ? 14.928 -20.341 47.155 1.00 44.81 261 THR A O 1
ATOM 1996 N N . GLY A 1 262 ? 15.202 -20.099 44.943 1.00 43.28 262 GLY A N 1
ATOM 1997 C CA . GLY A 1 262 ? 16.197 -21.148 44.702 1.00 43.28 262 GLY A CA 1
ATOM 1998 C C . GLY A 1 262 ? 15.689 -22.577 44.426 1.00 43.28 262 GLY A C 1
ATOM 1999 O O . GLY A 1 262 ? 14.654 -22.996 44.941 1.00 43.28 262 GLY A O 1
ATOM 2000 N N . PRO A 1 263 ? 16.445 -23.363 43.629 1.00 45.44 263 PRO A N 1
ATOM 2001 C CA . PRO A 1 263 ? 16.250 -24.807 43.503 1.00 45.44 263 PRO A CA 1
ATOM 2002 C C . PRO A 1 263 ? 16.693 -25.532 44.792 1.00 45.44 263 PRO A C 1
ATOM 2004 O O . PRO A 1 263 ? 17.511 -24.992 45.547 1.00 45.44 263 PRO A O 1
ATOM 2007 N N . PRO A 1 264 ? 16.205 -26.760 45.060 1.00 43.97 264 PRO A N 1
ATOM 2008 C CA . PRO A 1 264 ? 16.556 -27.493 46.271 1.00 43.97 264 PRO A CA 1
ATOM 2009 C C . PRO A 1 264 ? 18.066 -27.753 46.305 1.00 43.97 264 PRO A C 1
ATOM 2011 O O . PRO A 1 264 ? 18.622 -28.414 45.427 1.00 43.97 264 PRO A O 1
ATOM 2014 N N . ARG A 1 265 ? 18.744 -27.227 47.332 1.00 42.00 265 ARG A N 1
ATOM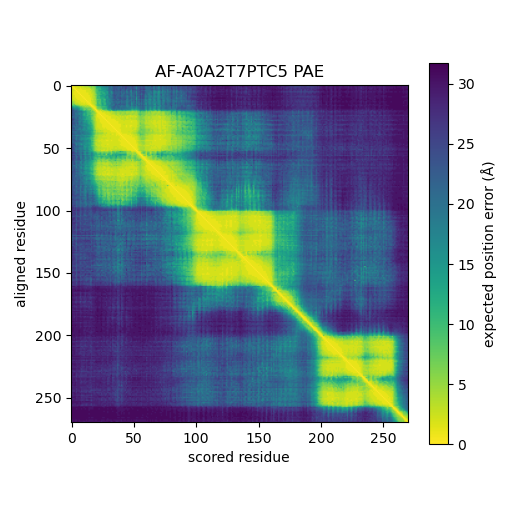 2015 C CA . ARG A 1 265 ? 20.120 -27.617 47.653 1.00 42.00 265 ARG A CA 1
ATOM 2016 C C . ARG A 1 265 ? 20.125 -29.112 47.954 1.00 42.00 265 ARG A C 1
ATOM 2018 O O . ARG A 1 265 ? 19.559 -29.540 48.956 1.00 42.00 265 ARG A O 1
ATOM 2025 N N . ALA A 1 266 ? 20.783 -29.883 47.095 1.00 42.12 266 ALA A N 1
ATOM 2026 C CA . ALA A 1 266 ? 21.146 -31.258 47.383 1.00 42.12 266 ALA A CA 1
ATOM 2027 C C . ALA A 1 266 ? 22.010 -31.278 48.651 1.00 42.12 266 ALA A C 1
ATOM 2029 O O . ALA A 1 266 ? 23.136 -30.779 48.674 1.00 42.12 266 ALA A O 1
ATOM 2030 N N . SER A 1 267 ? 21.450 -31.818 49.727 1.00 38.28 267 SER A N 1
ATOM 2031 C CA . SER A 1 267 ? 22.178 -32.167 50.935 1.00 38.28 267 SER A CA 1
ATOM 2032 C C . SER A 1 267 ? 23.071 -33.369 50.631 1.00 38.28 267 SER A C 1
ATOM 2034 O O . SER A 1 267 ? 22.595 -34.504 50.606 1.00 38.28 267 SER A O 1
ATOM 2036 N N . HIS A 1 268 ? 24.362 -33.135 50.407 1.00 44.34 268 HIS A N 1
ATOM 2037 C CA . HIS A 1 268 ? 25.359 -34.172 50.654 1.00 44.34 268 HIS A CA 1
ATOM 2038 C C . HIS A 1 268 ? 25.515 -34.312 52.171 1.00 44.34 268 HIS A C 1
ATOM 2040 O O . HIS A 1 268 ? 26.100 -33.452 52.829 1.00 44.34 268 HIS A O 1
ATOM 2046 N N . GLY A 1 269 ? 24.889 -35.359 52.712 1.00 41.97 269 GLY A N 1
ATOM 2047 C CA . GLY A 1 269 ? 25.175 -35.878 54.047 1.00 41.97 269 GLY A CA 1
ATOM 2048 C C . GLY A 1 269 ? 26.499 -36.660 54.069 1.00 41.97 269 GLY A C 1
ATOM 2049 O O . GLY A 1 269 ? 26.959 -37.061 52.997 1.00 41.97 269 GLY A O 1
ATOM 2050 N N . PRO A 1 270 ? 27.100 -36.810 55.264 1.00 45.81 270 PRO A N 1
ATOM 2051 C CA . PRO A 1 270 ? 28.479 -37.259 55.488 1.00 45.81 270 PRO A CA 1
ATOM 2052 C C . PRO A 1 270 ? 28.766 -38.704 55.073 1.00 45.81 270 PRO A C 1
ATOM 2054 O O . PRO A 1 270 ? 27.838 -39.543 55.142 1.00 45.81 270 PRO A O 1
#

Solvent-accessible surface area (backbone atoms only — not comparable to full-atom values): 15967 Å² total; per-residue (Å²): 113,72,68,59,54,54,51,53,50,52,50,52,52,53,61,69,71,70,69,54,75,65,60,51,52,53,50,54,49,49,49,49,54,40,70,76,37,80,83,58,48,70,66,57,45,27,55,53,43,44,68,75,62,70,53,99,45,82,76,60,35,63,53,48,49,54,49,36,46,47,47,43,48,53,51,52,51,54,52,52,52,50,52,50,50,53,50,51,52,51,50,52,51,54,53,61,70,62,61,53,62,65,64,50,51,50,52,53,49,47,52,50,54,40,72,76,38,78,87,55,48,57,68,60,43,26,56,53,42,38,71,75,58,74,48,98,44,72,73,59,28,58,50,48,47,51,52,31,44,52,50,28,49,54,54,45,48,64,66,75,43,93,62,58,75,75,54,57,56,49,55,57,52,53,57,61,60,66,74,74,69,82,84,85,80,92,80,71,88,84,83,84,70,85,84,81,75,80,71,86,52,71,71,52,58,50,44,56,51,45,50,52,51,42,72,75,41,77,81,61,49,54,67,59,41,20,55,56,43,33,71,75,58,75,48,100,45,73,74,60,26,57,51,45,46,53,50,28,41,53,47,28,43,34,75,74,74,44,72,84,87,72,79,86,78,81,79,82,73,136

Nearest PDB structures (foldseek):
  4mu6-assembly1_A  TM=2.000E-01  e=6.938E+00  Legionella pneumophila subsp. pneumophila str. Philadelphia 1
  5i6r-assembly1_A-2  TM=1.371E-01  e=6.265E+00  Homo sapiens